Protein AF-A0A2M8P9Z9-F1 (afdb_monomer_lite)

Foldseek 3Di:
DVVLLVLLLQLLLAAALDDDDQQSSQVSSCVSVVHPDRGDDPPDDACPCVVVLVVVQVVCVVVVHHQQADDDDGSSSSSNSSNLAHPNQLVLLLQVLVPDDPPDQDDLVVSLVVLLVVLVVPDPSGRPVSSVLSVDPDPCNLVSSVVSSVSSVLSVPDDPVRSPCPPDDSQDAEWEWWWKWDADPVVRDIAIFTKTWDDQPDDQPAKWWDDPDTDGFDDPDRGTTDTPDPDGDDPCCAQCKDWTAIDSRVNYGIYIHDHDPDHDWDADPVPDNITMRDPDDDPPD

Structure (mmCIF, N/CA/C/O backbone):
data_AF-A0A2M8P9Z9-F1
#
_entry.id   AF-A0A2M8P9Z9-F1
#
loop_
_atom_site.group_PDB
_atom_site.id
_atom_site.type_symbol
_atom_site.label_atom_id
_atom_site.label_alt_id
_atom_site.label_comp_id
_atom_site.label_asym_id
_atom_site.label_entity_id
_atom_site.label_seq_id
_atom_site.pdbx_PDB_ins_code
_atom_site.Cartn_x
_atom_site.Cartn_y
_atom_site.Cartn_z
_atom_site.occupancy
_atom_site.B_iso_or_equiv
_atom_site.auth_seq_id
_atom_site.auth_comp_id
_atom_site.auth_asym_id
_atom_site.auth_atom_id
_atom_site.pdbx_PDB_model_num
ATOM 1 N N . TYR A 1 1 ? 0.519 -0.799 -27.509 1.00 74.56 1 TYR A N 1
ATOM 2 C CA . TYR A 1 1 ? 1.545 -0.103 -26.705 1.00 74.56 1 TYR A CA 1
ATOM 3 C C . TYR A 1 1 ? 1.390 -0.334 -25.200 1.00 74.56 1 TYR A C 1
ATOM 5 O O . TYR A 1 1 ? 2.411 -0.458 -24.544 1.00 74.56 1 TYR A O 1
ATOM 13 N N . LEU A 1 2 ? 0.176 -0.469 -24.638 1.00 81.06 2 LEU A N 1
ATOM 14 C CA . LEU A 1 2 ? -0.006 -0.682 -23.189 1.00 81.06 2 LEU A CA 1
ATOM 15 C C . LEU A 1 2 ? 0.799 -1.870 -22.632 1.00 81.06 2 LEU A C 1
ATOM 17 O O . LEU A 1 2 ? 1.549 -1.692 -21.685 1.00 81.06 2 LEU A O 1
ATOM 21 N N . ALA A 1 3 ? 0.731 -3.047 -23.263 1.00 84.00 3 ALA A N 1
ATOM 22 C CA . ALA A 1 3 ? 1.509 -4.216 -22.833 1.00 84.00 3 ALA A CA 1
ATOM 23 C C . ALA A 1 3 ? 3.030 -3.959 -22.814 1.00 84.00 3 ALA A C 1
ATOM 25 O O . ALA A 1 3 ? 3.728 -4.438 -21.925 1.00 84.00 3 ALA A O 1
ATOM 26 N N . PHE A 1 4 ? 3.531 -3.162 -23.762 1.00 86.50 4 PHE A N 1
ATOM 27 C CA . PHE A 1 4 ? 4.937 -2.769 -23.833 1.00 86.50 4 PHE A CA 1
ATOM 28 C C . PHE A 1 4 ? 5.309 -1.820 -22.683 1.00 86.50 4 PHE A C 1
ATOM 30 O O . PHE A 1 4 ? 6.273 -2.082 -21.971 1.00 86.50 4 PHE A O 1
ATOM 37 N N . LEU A 1 5 ? 4.499 -0.784 -22.431 1.00 85.19 5 LEU A N 1
ATOM 38 C CA . LEU A 1 5 ? 4.685 0.125 -21.292 1.00 85.19 5 LEU A CA 1
ATOM 39 C C . LEU A 1 5 ? 4.601 -0.619 -19.948 1.00 85.19 5 LEU A C 1
ATOM 41 O O . LEU A 1 5 ? 5.416 -0.381 -19.061 1.00 85.19 5 LEU A O 1
ATOM 45 N N . CYS A 1 6 ? 3.677 -1.577 -19.812 1.00 84.69 6 CYS A N 1
ATOM 46 C CA . CYS A 1 6 ? 3.584 -2.444 -18.637 1.00 84.69 6 CYS A CA 1
ATOM 47 C C . CYS A 1 6 ? 4.847 -3.294 -18.454 1.00 84.69 6 CYS A C 1
ATOM 49 O O . CYS A 1 6 ? 5.345 -3.407 -17.336 1.00 84.69 6 CYS A O 1
ATOM 51 N N . ALA A 1 7 ? 5.389 -3.869 -19.532 1.00 87.88 7 ALA A N 1
ATOM 52 C CA . ALA A 1 7 ? 6.640 -4.620 -19.475 1.00 87.88 7 ALA A CA 1
ATOM 53 C C . ALA A 1 7 ? 7.824 -3.724 -19.072 1.00 87.88 7 ALA A C 1
ATOM 55 O O . ALA A 1 7 ? 8.654 -4.148 -18.270 1.00 87.88 7 ALA A O 1
ATOM 56 N N . MET A 1 8 ? 7.876 -2.478 -19.557 1.00 87.31 8 MET A N 1
ATOM 57 C CA . MET A 1 8 ? 8.892 -1.501 -19.151 1.00 87.31 8 MET A CA 1
ATOM 58 C C . MET A 1 8 ? 8.773 -1.131 -17.666 1.00 87.31 8 MET A C 1
ATOM 60 O O . MET A 1 8 ? 9.766 -1.174 -16.946 1.00 87.31 8 MET A O 1
ATOM 64 N N . ALA A 1 9 ? 7.569 -0.815 -17.180 1.00 86.19 9 ALA A N 1
ATOM 65 C CA . ALA A 1 9 ? 7.343 -0.504 -15.767 1.00 86.19 9 ALA A CA 1
ATOM 66 C C . ALA A 1 9 ? 7.665 -1.706 -14.858 1.00 86.19 9 ALA A C 1
ATOM 68 O O . ALA A 1 9 ? 8.274 -1.551 -13.800 1.00 86.19 9 ALA A O 1
ATOM 69 N N . LEU A 1 10 ? 7.327 -2.925 -15.291 1.00 85.44 10 LEU A N 1
ATOM 70 C CA . LEU A 1 10 ? 7.678 -4.154 -14.578 1.00 85.44 10 LEU A CA 1
ATOM 71 C C . LEU A 1 10 ? 9.193 -4.407 -14.570 1.00 85.44 10 LEU A C 1
ATOM 73 O O . LEU A 1 10 ? 9.720 -4.895 -13.571 1.00 85.44 10 LEU A O 1
ATOM 77 N N . ALA A 1 11 ? 9.898 -4.079 -15.656 1.00 87.56 11 ALA A N 1
ATOM 78 C CA . ALA A 1 11 ? 11.355 -4.152 -15.706 1.00 87.56 11 ALA A CA 1
ATOM 79 C C . ALA A 1 11 ? 11.978 -3.188 -14.696 1.00 87.56 11 ALA A C 1
ATOM 81 O O . ALA A 1 11 ? 12.793 -3.612 -13.882 1.00 87.56 11 ALA A O 1
ATOM 82 N N . ALA A 1 12 ? 11.517 -1.934 -14.681 1.00 86.00 12 ALA A N 1
ATOM 83 C CA . ALA A 1 12 ? 11.949 -0.928 -13.718 1.00 86.00 12 ALA A CA 1
ATOM 84 C C . ALA A 1 12 ? 11.681 -1.341 -12.262 1.00 86.00 12 ALA A C 1
ATOM 86 O O . ALA A 1 12 ? 12.534 -1.166 -11.396 1.00 86.00 12 ALA A O 1
ATOM 87 N N . HIS A 1 13 ? 10.524 -1.950 -11.991 1.00 84.06 13 HIS A N 1
ATOM 88 C CA . HIS A 1 13 ? 10.194 -2.471 -10.666 1.00 84.06 13 HIS A CA 1
ATOM 89 C C . HIS A 1 13 ? 11.168 -3.562 -10.189 1.00 84.06 13 HIS A C 1
ATOM 91 O O . HIS A 1 13 ? 11.420 -3.671 -8.989 1.00 84.06 13 HIS A O 1
ATOM 97 N N . ARG A 1 14 ? 11.714 -4.368 -11.109 1.00 84.50 14 ARG A N 1
ATOM 98 C CA . ARG A 1 14 ? 12.638 -5.471 -10.801 1.00 84.50 14 ARG A CA 1
ATOM 99 C C . ARG A 1 14 ? 14.100 -5.046 -10.650 1.00 84.50 14 ARG A C 1
ATOM 101 O O . ARG A 1 14 ? 14.891 -5.892 -10.248 1.00 84.50 14 ARG A O 1
ATOM 108 N N . MET A 1 15 ? 14.433 -3.791 -10.954 1.00 81.50 15 MET A N 1
ATOM 109 C CA . MET A 1 15 ? 15.800 -3.271 -10.853 1.00 81.50 15 MET A CA 1
ATOM 110 C C . MET A 1 15 ? 16.336 -3.318 -9.418 1.00 81.50 15 MET A C 1
ATOM 112 O O . MET A 1 15 ? 15.575 -3.230 -8.446 1.00 81.50 15 MET A O 1
ATOM 116 N N . GLY A 1 16 ? 17.660 -3.444 -9.313 1.00 73.38 16 GLY A N 1
ATOM 117 C CA . GLY A 1 16 ? 18.388 -3.497 -8.047 1.00 73.38 16 GLY A CA 1
ATOM 118 C C . GLY A 1 16 ? 18.502 -2.154 -7.312 1.00 73.38 16 GLY A C 1
ATOM 119 O O . GLY A 1 16 ? 17.904 -1.146 -7.690 1.00 73.38 16 GLY A O 1
ATOM 120 N N . ASP A 1 17 ? 19.277 -2.173 -6.224 1.00 63.34 17 ASP A N 1
ATOM 121 C CA . ASP A 1 17 ? 19.519 -1.034 -5.317 1.00 63.34 17 ASP A CA 1
ATOM 122 C C . ASP A 1 17 ? 20.409 0.059 -5.957 1.00 63.34 17 ASP A C 1
ATOM 124 O O . ASP A 1 17 ? 20.333 1.233 -5.591 1.00 63.34 17 ASP A O 1
ATOM 128 N N . ASP A 1 18 ? 21.226 -0.315 -6.950 1.00 57.66 18 ASP A N 1
ATOM 129 C CA . ASP A 1 18 ? 22.182 0.587 -7.595 1.00 57.66 18 ASP A CA 1
ATOM 130 C C . ASP A 1 18 ? 21.519 1.569 -8.573 1.00 57.66 18 ASP A C 1
ATOM 132 O O . ASP A 1 18 ? 20.485 1.291 -9.188 1.00 57.66 18 ASP A O 1
ATOM 136 N N . ASP A 1 19 ? 22.139 2.753 -8.699 1.00 58.16 19 ASP A N 1
ATOM 137 C CA . ASP A 1 19 ? 21.699 3.855 -9.559 1.00 58.16 19 ASP A CA 1
ATOM 138 C C . ASP A 1 19 ? 21.222 3.322 -10.912 1.00 58.16 19 ASP A C 1
ATOM 140 O O . ASP A 1 19 ? 21.970 2.644 -11.613 1.00 58.16 19 ASP A O 1
ATOM 144 N N . ALA A 1 20 ? 19.969 3.635 -11.258 1.00 63.78 20 ALA A N 1
ATOM 145 C CA . ALA A 1 20 ? 19.226 2.982 -12.325 1.00 63.78 20 ALA A CA 1
ATOM 146 C C . ALA A 1 20 ? 20.026 2.923 -13.636 1.00 63.78 20 ALA A C 1
ATOM 148 O O . ALA A 1 20 ? 20.053 3.880 -14.416 1.00 63.78 20 ALA A O 1
ATOM 149 N N . HIS A 1 21 ? 20.732 1.817 -13.866 1.00 73.19 21 HIS A N 1
ATOM 150 C CA . HIS A 1 21 ? 21.623 1.700 -15.006 1.00 73.19 21 HIS A CA 1
ATOM 151 C C . HIS A 1 21 ? 20.825 1.153 -16.195 1.00 73.19 21 HIS A C 1
ATOM 153 O O . HIS A 1 21 ? 20.063 0.199 -16.022 1.00 73.19 21 HIS A O 1
ATOM 159 N N . PRO A 1 22 ? 20.991 1.687 -17.421 1.00 76.62 22 PRO A N 1
ATOM 160 C CA . PRO A 1 22 ? 20.234 1.222 -18.579 1.00 76.62 22 PRO A CA 1
ATOM 161 C C . PRO A 1 22 ? 20.434 -0.269 -18.846 1.00 76.62 22 PRO A C 1
ATOM 163 O O . PRO A 1 22 ? 19.493 -0.956 -19.224 1.00 76.62 22 PRO A O 1
ATOM 166 N N . ASN A 1 23 ? 21.638 -0.785 -18.587 1.00 79.88 23 ASN A N 1
ATOM 167 C CA . ASN A 1 23 ? 21.927 -2.211 -18.750 1.00 79.88 23 ASN A CA 1
ATOM 168 C C . ASN A 1 23 ? 21.132 -3.085 -17.771 1.00 79.88 23 ASN A C 1
ATOM 170 O O . ASN A 1 23 ? 20.650 -4.133 -18.186 1.00 79.88 23 ASN A O 1
ATOM 174 N N . ASP A 1 24 ? 20.952 -2.650 -16.519 1.00 82.75 24 ASP A N 1
ATOM 175 C CA . ASP A 1 24 ? 20.145 -3.384 -15.534 1.00 82.75 24 ASP A CA 1
ATOM 176 C C . ASP A 1 24 ? 18.658 -3.358 -15.925 1.00 82.75 24 ASP A C 1
ATOM 178 O O . ASP A 1 24 ? 17.988 -4.390 -15.981 1.00 82.75 24 ASP A O 1
ATOM 182 N N . PHE A 1 25 ? 18.165 -2.189 -16.348 1.00 85.38 25 PHE A N 1
ATOM 183 C CA . PHE A 1 25 ? 16.810 -2.052 -16.882 1.00 85.38 25 PHE A CA 1
ATOM 184 C C . PHE A 1 25 ? 16.557 -3.009 -18.058 1.00 85.38 25 PHE A C 1
ATOM 186 O O . PHE A 1 25 ? 15.590 -3.774 -18.048 1.00 85.38 25 PHE A O 1
ATOM 193 N N . PHE A 1 26 ? 17.430 -2.996 -19.069 1.00 88.19 26 PHE A N 1
ATOM 194 C CA . PHE A 1 26 ? 17.243 -3.822 -20.258 1.00 88.19 26 PHE A CA 1
ATOM 195 C C . PHE A 1 26 ? 17.457 -5.313 -19.998 1.00 88.19 26 PHE A C 1
ATOM 197 O O . PHE A 1 26 ? 16.774 -6.126 -20.615 1.00 88.19 26 PHE A O 1
ATOM 204 N N . LEU A 1 27 ? 18.318 -5.685 -19.048 1.00 88.75 27 LEU A N 1
ATOM 205 C CA . LEU A 1 27 ? 18.441 -7.067 -18.586 1.00 88.75 27 LEU A CA 1
ATOM 206 C C . LEU A 1 27 ? 17.089 -7.591 -18.073 1.00 88.75 27 LEU A C 1
ATOM 208 O O . LEU A 1 27 ? 16.621 -8.653 -18.496 1.00 88.75 27 LEU A O 1
ATOM 212 N N . HIS A 1 28 ? 16.419 -6.829 -17.204 1.00 86.38 28 HIS A N 1
ATOM 213 C CA . HIS A 1 28 ? 15.098 -7.193 -16.692 1.00 86.38 28 HIS A CA 1
ATOM 214 C C . HIS A 1 28 ? 14.007 -7.140 -17.765 1.00 86.38 28 HIS A C 1
ATOM 216 O O . HIS A 1 28 ? 13.137 -8.015 -17.791 1.00 86.38 28 HIS A O 1
ATOM 222 N N . PHE A 1 29 ? 14.065 -6.159 -18.664 1.00 89.19 29 PHE A N 1
ATOM 223 C CA . PHE A 1 29 ? 13.115 -6.011 -19.763 1.00 89.19 29 PHE A CA 1
ATOM 224 C C . PHE A 1 29 ? 13.183 -7.189 -20.741 1.00 89.19 29 PHE A C 1
ATOM 226 O O . PHE A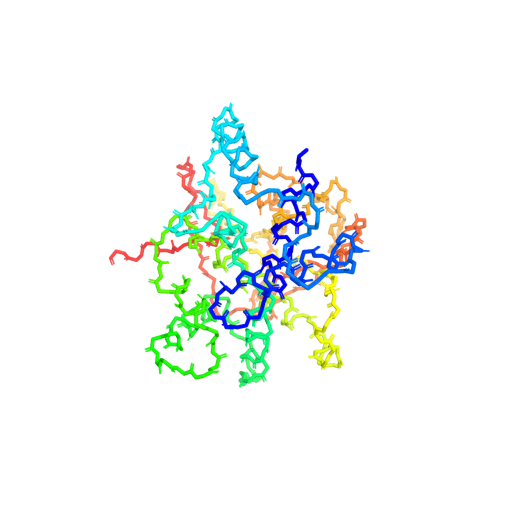 1 29 ? 12.163 -7.816 -21.024 1.00 89.19 29 PHE A O 1
ATOM 233 N N . ASN A 1 30 ? 14.385 -7.576 -21.166 1.00 89.88 30 ASN A N 1
ATOM 234 C CA . ASN A 1 30 ? 14.597 -8.730 -22.036 1.00 89.88 30 ASN A CA 1
ATOM 235 C C . ASN A 1 30 ? 14.124 -10.026 -21.380 1.00 89.88 30 ASN A C 1
ATOM 237 O O . ASN A 1 30 ? 13.452 -10.831 -22.021 1.00 89.88 30 ASN A O 1
ATOM 241 N N . LYS A 1 31 ? 14.377 -10.192 -20.074 1.00 89.25 31 LYS A N 1
ATOM 242 C CA . LYS A 1 31 ? 13.873 -11.339 -19.309 1.00 89.25 31 LYS A CA 1
ATOM 243 C C . LYS A 1 31 ? 12.343 -11.407 -19.289 1.00 89.25 31 LYS A C 1
ATOM 245 O O . LYS A 1 31 ? 11.793 -12.502 -19.338 1.00 89.25 31 LYS A O 1
ATOM 250 N N . ILE A 1 32 ? 11.650 -10.268 -19.210 1.00 89.50 32 ILE A N 1
ATOM 251 C CA . ILE A 1 32 ? 10.177 -10.209 -19.271 1.00 89.50 32 ILE A CA 1
ATOM 252 C C . ILE A 1 32 ? 9.672 -10.576 -20.668 1.00 89.50 32 ILE A C 1
ATOM 254 O O . ILE A 1 32 ? 8.676 -11.285 -20.783 1.00 89.50 32 ILE A O 1
ATOM 258 N N . LEU A 1 33 ? 10.364 -10.125 -21.714 1.00 88.50 33 LEU A N 1
ATOM 259 C CA . LEU A 1 33 ? 10.001 -10.407 -23.103 1.00 88.50 33 LEU A CA 1
ATOM 260 C C . LEU A 1 33 ? 10.437 -11.801 -23.590 1.00 88.50 33 LEU A C 1
ATOM 262 O O . LEU A 1 33 ? 10.070 -12.194 -24.693 1.00 88.50 33 LEU A O 1
ATOM 266 N N . GLY A 1 34 ? 11.217 -12.545 -22.798 1.00 89.00 34 GLY A N 1
ATOM 267 C CA . GLY A 1 34 ? 11.791 -13.828 -23.214 1.00 89.00 34 GLY A CA 1
ATOM 268 C C . GLY A 1 34 ? 12.878 -13.689 -24.285 1.00 89.00 34 GLY A C 1
ATOM 269 O O . GLY A 1 34 ? 13.111 -14.621 -25.049 1.00 89.00 34 GLY A O 1
ATOM 270 N N . ILE A 1 35 ? 13.527 -12.526 -24.358 1.00 90.44 35 ILE A N 1
ATOM 271 C CA . ILE A 1 35 ? 14.577 -12.216 -25.330 1.00 90.44 35 ILE A CA 1
ATOM 272 C C . ILE A 1 35 ? 15.941 -12.479 -24.687 1.00 90.44 35 ILE A C 1
ATOM 274 O O . ILE A 1 35 ? 16.217 -12.034 -23.575 1.00 90.44 35 ILE A O 1
ATOM 278 N N . SER A 1 36 ? 16.824 -13.172 -25.401 1.00 86.06 36 SER A N 1
ATOM 279 C CA . SER A 1 36 ? 18.222 -13.348 -24.997 1.00 86.06 36 SER A CA 1
ATOM 280 C C . SER A 1 36 ? 19.079 -12.234 -25.599 1.00 86.06 36 SER A C 1
ATOM 282 O O . SER A 1 36 ? 19.614 -12.384 -26.693 1.00 86.06 36 SER A O 1
ATOM 284 N N . ALA A 1 37 ? 19.178 -11.100 -24.903 1.00 85.12 37 ALA A N 1
ATOM 285 C CA . ALA A 1 37 ? 20.044 -9.987 -25.288 1.00 85.12 37 ALA A CA 1
ATOM 286 C C . ALA A 1 37 ? 20.700 -9.337 -24.059 1.00 85.12 37 ALA A C 1
ATOM 288 O O . ALA A 1 37 ? 20.078 -9.208 -23.000 1.00 85.12 37 ALA A O 1
ATOM 289 N N . GLU A 1 38 ? 21.952 -8.910 -24.217 1.00 78.88 38 GLU A N 1
ATOM 290 C CA . GLU A 1 38 ? 22.710 -8.155 -23.218 1.00 78.88 38 GLU A CA 1
ATOM 291 C C . GLU A 1 38 ? 22.549 -6.657 -23.511 1.00 78.88 38 GLU A C 1
ATOM 293 O O . GLU A 1 38 ? 23.245 -6.086 -24.346 1.00 78.88 38 GLU A O 1
ATOM 298 N N . GLY A 1 39 ? 21.565 -6.023 -22.869 1.00 84.06 39 GLY A N 1
ATOM 299 C CA . GLY A 1 39 ? 21.229 -4.616 -23.105 1.00 84.06 39 GLY A CA 1
ATOM 300 C C . GLY A 1 39 ? 20.023 -4.433 -24.024 1.00 84.06 39 GLY A C 1
ATOM 301 O O . GLY A 1 39 ? 19.123 -5.265 -24.060 1.00 84.06 39 GLY A O 1
ATOM 302 N N . ARG A 1 40 ? 19.939 -3.299 -24.715 1.00 85.81 40 ARG A N 1
ATOM 303 C CA . ARG A 1 40 ? 18.752 -2.913 -25.492 1.00 85.81 40 ARG A CA 1
ATOM 304 C C . ARG A 1 40 ? 18.375 -3.988 -26.533 1.00 85.81 40 ARG A C 1
ATOM 306 O O . ARG A 1 40 ? 19.249 -4.395 -27.297 1.00 85.81 40 ARG A O 1
ATOM 313 N N . PRO A 1 41 ? 17.110 -4.450 -26.587 1.00 85.94 41 PRO A N 1
ATOM 314 C CA . PRO A 1 41 ? 16.715 -5.501 -27.520 1.00 85.94 41 PRO A CA 1
ATOM 315 C C . PRO A 1 41 ? 16.860 -5.068 -28.984 1.00 85.94 41 PRO A C 1
ATOM 317 O O . PRO A 1 41 ? 16.588 -3.921 -29.349 1.00 85.94 41 PRO A O 1
ATOM 320 N N . ASN A 1 42 ? 17.272 -6.014 -29.830 1.00 81.94 42 ASN A N 1
ATOM 321 C CA . ASN A 1 42 ? 17.473 -5.784 -31.260 1.00 81.94 42 ASN A CA 1
ATOM 322 C C . ASN A 1 42 ? 16.173 -5.317 -31.930 1.00 81.94 42 ASN A C 1
ATOM 324 O O . ASN A 1 42 ? 15.119 -5.922 -31.744 1.00 81.94 42 ASN A O 1
ATOM 328 N N . GLY A 1 43 ? 16.263 -4.250 -32.727 1.00 83.00 43 GLY A N 1
ATOM 329 C CA . GLY A 1 43 ? 15.115 -3.642 -33.409 1.00 83.00 43 GLY A CA 1
ATOM 330 C C . GLY A 1 43 ? 14.395 -2.550 -32.612 1.00 83.00 43 GLY A C 1
ATOM 331 O O . GLY A 1 43 ? 13.504 -1.909 -33.160 1.00 83.00 43 GLY A O 1
ATOM 332 N N . LEU A 1 44 ? 14.782 -2.293 -31.356 1.00 84.19 44 LEU A N 1
ATOM 333 C CA . LEU A 1 44 ? 14.281 -1.152 -30.590 1.00 84.19 44 LEU A CA 1
ATOM 334 C C . LEU A 1 44 ? 15.253 0.030 -30.706 1.00 84.19 44 LEU A C 1
ATOM 336 O O . LEU A 1 44 ? 16.292 0.060 -30.040 1.00 84.19 44 LEU A O 1
ATOM 340 N N . GLU A 1 45 ? 14.914 1.014 -31.537 1.00 85.25 45 GLU A N 1
ATOM 341 C CA . GLU A 1 45 ? 15.724 2.222 -31.745 1.00 85.25 45 GLU A CA 1
ATOM 342 C C . GLU A 1 45 ? 15.786 3.112 -30.503 1.00 85.25 45 GLU A C 1
ATOM 344 O O . GLU A 1 45 ? 14.822 3.216 -29.740 1.00 85.25 45 GLU A O 1
ATOM 349 N N . ASN A 1 46 ? 16.938 3.753 -30.286 1.00 82.81 46 ASN A N 1
ATOM 350 C CA . ASN A 1 46 ? 17.174 4.575 -29.104 1.00 82.81 46 ASN A CA 1
ATOM 351 C C . ASN A 1 46 ? 16.154 5.715 -28.990 1.00 82.81 46 ASN A C 1
ATOM 353 O O . ASN A 1 46 ? 16.100 6.572 -29.864 1.00 82.81 46 ASN A O 1
ATOM 357 N N . GLY A 1 47 ? 15.378 5.734 -27.903 1.00 79.38 47 GLY A N 1
ATOM 358 C CA . GLY A 1 47 ? 14.346 6.745 -27.668 1.00 79.38 47 GLY A CA 1
ATOM 359 C C . GLY A 1 47 ? 12.993 6.459 -28.325 1.00 79.38 47 GLY A C 1
ATOM 360 O O . GLY A 1 47 ? 12.058 7.215 -28.080 1.00 79.38 47 GLY A O 1
ATOM 361 N N . ALA A 1 48 ? 12.830 5.361 -29.076 1.00 84.12 48 ALA A N 1
ATOM 362 C CA . ALA A 1 48 ? 11.539 4.972 -29.661 1.00 84.12 48 ALA A CA 1
ATOM 363 C C . ALA A 1 48 ? 10.430 4.783 -28.606 1.00 84.12 48 ALA A C 1
ATOM 365 O O . ALA A 1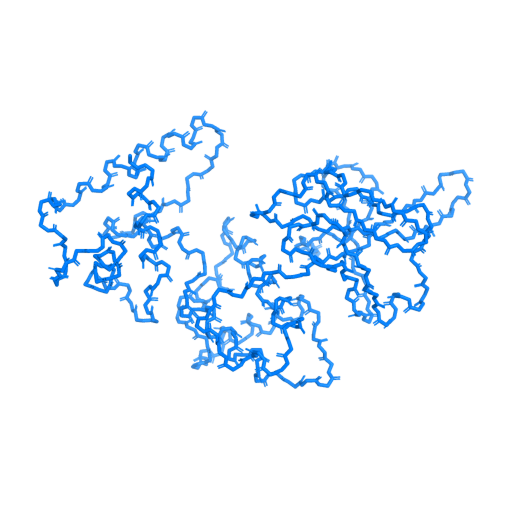 48 ? 9.239 4.858 -28.902 1.00 84.12 48 ALA A O 1
ATOM 366 N N . GLU A 1 49 ? 10.809 4.547 -27.350 1.00 84.38 49 GLU A N 1
ATOM 367 C CA . GLU A 1 49 ? 9.882 4.409 -26.233 1.00 84.38 49 GLU A CA 1
ATOM 368 C C . GLU A 1 49 ? 9.264 5.747 -25.797 1.00 84.38 49 GLU A C 1
ATOM 370 O O . GLU A 1 49 ? 8.178 5.758 -25.220 1.00 84.38 49 GLU A O 1
ATOM 375 N N . GLU A 1 50 ? 9.930 6.875 -26.063 1.00 84.69 50 GLU A N 1
ATOM 376 C CA . GLU A 1 50 ? 9.497 8.207 -25.624 1.00 84.69 50 GLU A CA 1
ATOM 377 C C . GLU A 1 50 ? 8.160 8.607 -26.248 1.00 84.69 50 GLU A C 1
ATOM 379 O O . GLU A 1 50 ? 7.267 9.073 -25.544 1.00 84.69 50 GLU A O 1
ATOM 384 N N . GLU A 1 51 ? 7.963 8.336 -27.540 1.00 85.31 51 GLU A N 1
ATOM 385 C CA . GLU A 1 51 ? 6.688 8.617 -28.207 1.00 85.31 51 GLU A CA 1
ATOM 386 C C . GLU A 1 51 ? 5.522 7.848 -27.576 1.00 85.31 51 GLU A C 1
ATOM 388 O O . GLU A 1 51 ? 4.410 8.373 -27.469 1.00 85.31 51 GLU A O 1
ATOM 393 N N . LEU A 1 52 ? 5.777 6.620 -27.109 1.00 85.56 52 LEU A N 1
ATOM 394 C CA . LEU A 1 52 ? 4.774 5.800 -26.434 1.00 85.56 52 LEU A CA 1
ATOM 395 C C . LEU A 1 52 ? 4.417 6.371 -25.058 1.00 85.56 52 LEU A C 1
ATOM 397 O O . LEU A 1 52 ? 3.236 6.392 -24.705 1.00 85.56 52 LEU A O 1
ATOM 401 N N . TRP A 1 53 ? 5.406 6.862 -24.305 1.00 85.25 53 TRP A N 1
ATOM 402 C CA . TRP A 1 53 ? 5.179 7.537 -23.025 1.00 85.25 53 TRP A CA 1
ATOM 403 C C . TRP A 1 53 ? 4.407 8.844 -23.210 1.00 85.25 53 TRP A C 1
ATOM 405 O O . TRP A 1 53 ? 3.376 9.030 -22.573 1.00 85.25 53 TRP A O 1
ATOM 415 N N . LEU A 1 54 ? 4.797 9.689 -24.165 1.00 85.88 54 LEU A N 1
ATOM 416 C CA . LEU A 1 54 ? 4.085 10.936 -24.469 1.00 85.88 54 LEU A CA 1
ATOM 417 C C . LEU A 1 54 ? 2.656 10.694 -24.982 1.00 85.88 54 LEU A C 1
ATOM 419 O O . LEU A 1 54 ? 1.744 11.488 -24.739 1.00 85.88 54 LEU A O 1
ATOM 423 N N . ALA A 1 55 ? 2.427 9.614 -25.733 1.00 86.19 55 ALA A N 1
ATOM 424 C CA . ALA A 1 55 ? 1.080 9.207 -26.130 1.00 86.19 55 ALA A CA 1
ATOM 425 C C . ALA A 1 55 ? 0.241 8.762 -24.920 1.00 86.19 55 ALA A C 1
ATOM 427 O O . ALA A 1 55 ? -0.940 9.104 -24.836 1.00 86.19 55 ALA A O 1
ATOM 428 N N . TRP A 1 56 ? 0.847 8.044 -23.972 1.00 84.56 56 TRP A N 1
ATOM 429 C CA . TRP A 1 56 ? 0.198 7.631 -22.730 1.00 84.56 56 TRP A CA 1
ATOM 430 C C . TRP A 1 56 ? -0.146 8.816 -21.823 1.00 84.56 56 TRP A C 1
ATOM 432 O O . TRP A 1 56 ? -1.279 8.909 -21.357 1.00 84.56 56 TRP A O 1
ATOM 442 N N . GLU A 1 57 ? 0.771 9.764 -21.637 1.00 86.00 57 GLU A N 1
ATOM 443 C CA . GLU A 1 57 ? 0.530 10.980 -20.851 1.00 86.00 57 GLU A CA 1
ATOM 444 C C . GLU A 1 57 ? -0.627 11.807 -21.416 1.00 86.00 57 GLU A C 1
ATOM 446 O O . GLU A 1 57 ? -1.528 12.210 -20.680 1.00 86.00 57 GLU A O 1
ATOM 451 N N . ARG A 1 58 ? -0.664 12.000 -22.742 1.00 85.38 58 ARG A N 1
ATOM 452 C CA . ARG A 1 58 ? -1.786 12.680 -23.407 1.00 85.38 58 ARG A CA 1
ATOM 453 C C . ARG A 1 58 ? -3.109 11.962 -23.170 1.00 85.38 58 ARG A C 1
ATOM 455 O O . ARG A 1 58 ? -4.124 12.617 -22.940 1.00 85.38 58 ARG A O 1
ATOM 462 N N . TRP A 1 59 ? -3.106 10.632 -23.218 1.00 85.25 59 TRP A N 1
ATOM 463 C CA . TRP A 1 59 ? -4.299 9.842 -22.934 1.00 85.25 59 TRP A CA 1
ATOM 464 C C . TRP A 1 59 ? -4.754 9.993 -21.474 1.00 85.25 59 TRP A C 1
ATOM 466 O O . TRP A 1 59 ? -5.946 10.174 -21.239 1.00 85.25 59 TRP A O 1
ATOM 476 N N . LEU A 1 60 ? -3.830 9.987 -20.505 1.00 79.94 60 LEU A N 1
ATOM 477 C CA . LEU A 1 60 ? -4.142 10.218 -19.088 1.00 79.94 60 LEU A CA 1
ATOM 478 C C . LEU A 1 60 ? -4.793 11.587 -18.873 1.00 79.94 60 LEU A C 1
ATOM 480 O O . LEU A 1 60 ? -5.867 11.661 -18.277 1.00 79.94 60 LEU A O 1
ATOM 484 N N . LEU A 1 61 ? -4.205 12.643 -19.439 1.00 81.44 61 LEU A N 1
ATOM 485 C CA . LEU A 1 61 ? -4.741 14.003 -19.354 1.00 81.44 61 LEU A CA 1
ATOM 486 C C . LEU A 1 61 ? -6.146 14.108 -19.956 1.00 81.44 61 LEU A C 1
ATOM 488 O O . LEU A 1 61 ? -7.034 14.704 -19.352 1.00 81.44 61 LEU A O 1
ATOM 492 N N . GLN A 1 62 ? -6.392 13.473 -21.108 1.00 84.31 62 GLN A N 1
ATOM 493 C CA . GLN A 1 62 ? -7.729 13.418 -21.718 1.00 84.31 62 GLN A CA 1
ATOM 494 C C . GLN A 1 62 ? -8.768 12.707 -20.842 1.00 84.31 62 GLN A C 1
ATOM 496 O O . GLN A 1 62 ? -9.969 12.917 -21.014 1.00 84.31 62 GLN A O 1
ATOM 501 N N . LYS A 1 63 ? -8.327 11.846 -19.924 1.00 80.56 63 LYS A N 1
ATOM 502 C CA . LYS A 1 63 ? -9.177 11.159 -18.949 1.00 80.56 63 LYS A CA 1
ATOM 503 C C . LYS A 1 63 ? -9.244 11.872 -17.596 1.00 80.56 63 LYS A C 1
ATOM 505 O O . LYS A 1 63 ? -9.907 11.363 -16.700 1.00 80.56 63 LYS A O 1
ATOM 510 N N . GLY A 1 64 ? -8.611 13.039 -17.460 1.00 73.94 64 GLY A N 1
ATOM 511 C CA . GLY A 1 64 ? -8.569 13.804 -16.214 1.00 73.94 64 GLY A CA 1
ATOM 512 C C . GLY A 1 64 ? -7.586 13.253 -15.177 1.00 73.94 64 GLY A C 1
ATOM 513 O O . GLY A 1 64 ? -7.666 13.629 -14.013 1.00 73.94 64 GLY A O 1
ATOM 514 N N . TYR A 1 65 ? -6.671 12.366 -15.576 1.00 73.25 65 TYR A N 1
ATOM 515 C CA . TYR A 1 65 ? -5.613 11.847 -14.711 1.00 73.25 65 TYR A CA 1
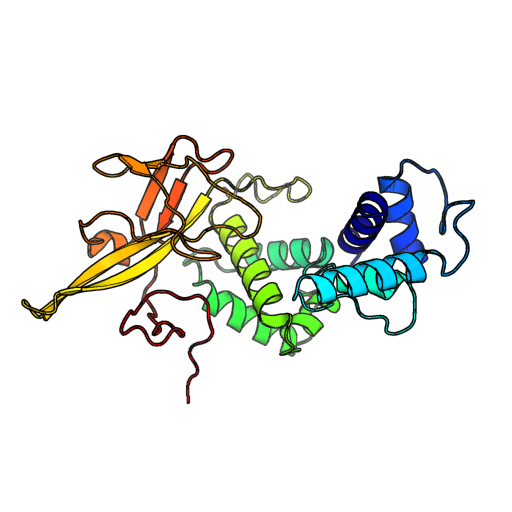ATOM 516 C C . TYR A 1 65 ? -4.329 12.669 -14.850 1.00 73.25 65 TYR A C 1
ATOM 518 O O . TYR A 1 65 ? -4.016 13.186 -15.925 1.00 73.25 65 TYR A O 1
ATOM 526 N N . LEU A 1 66 ? -3.554 12.737 -13.766 1.00 69.81 66 LEU A N 1
ATOM 527 C CA . LEU A 1 66 ? -2.244 13.383 -13.757 1.00 69.81 66 LEU A CA 1
ATOM 528 C C . LEU A 1 66 ? -1.167 12.453 -14.351 1.00 69.81 66 LEU A C 1
ATOM 530 O O . LEU A 1 66 ? -1.086 11.283 -13.961 1.00 69.81 66 LEU A O 1
ATOM 534 N N . PRO A 1 67 ? -0.320 12.943 -15.272 1.00 72.69 67 PRO A N 1
ATOM 535 C CA . PRO A 1 67 ? 0.880 12.240 -15.703 1.00 72.69 67 PRO A CA 1
ATOM 536 C C . PRO A 1 67 ? 1.836 12.044 -14.527 1.00 72.69 67 PRO A C 1
ATOM 538 O O . PRO A 1 67 ? 2.240 13.001 -13.876 1.00 72.69 67 PRO A O 1
ATOM 541 N N . THR A 1 68 ? 2.221 10.801 -14.260 1.00 66.12 68 THR A N 1
ATOM 542 C CA . THR A 1 68 ? 3.165 10.466 -13.179 1.00 66.12 68 THR A CA 1
ATOM 543 C C . THR A 1 68 ? 4.550 10.093 -13.700 1.00 66.12 68 THR A C 1
ATOM 545 O O . THR A 1 68 ? 5.475 9.893 -12.910 1.00 66.12 68 THR A O 1
ATOM 548 N N . ALA A 1 69 ? 4.690 9.939 -15.019 1.00 69.69 69 ALA A N 1
ATOM 549 C CA . ALA A 1 69 ? 5.940 9.571 -15.656 1.00 69.69 69 ALA A CA 1
ATOM 550 C C . ALA A 1 69 ? 6.744 10.850 -15.894 1.00 69.69 69 ALA A C 1
ATOM 552 O O . ALA A 1 69 ? 6.232 11.828 -16.424 1.00 69.69 69 ALA A O 1
ATOM 553 N N . THR A 1 70 ? 7.994 10.867 -15.450 1.00 64.31 70 THR A N 1
ATOM 554 C CA . THR A 1 70 ? 8.850 12.053 -15.535 1.00 64.31 70 THR A CA 1
ATOM 555 C C . THR A 1 70 ? 10.207 11.662 -16.092 1.00 64.31 70 THR A C 1
ATOM 557 O O . THR A 1 70 ? 10.860 10.758 -15.568 1.00 64.31 70 THR A O 1
ATOM 560 N N . LYS A 1 71 ? 10.649 12.360 -17.141 1.00 70.75 71 LYS A N 1
ATOM 561 C CA . LYS A 1 71 ? 11.988 12.209 -17.719 1.00 70.75 71 LYS A CA 1
ATOM 562 C C . LYS A 1 71 ? 12.940 13.196 -17.061 1.00 70.75 71 LYS A C 1
ATOM 564 O O . LYS A 1 71 ? 12.782 14.400 -17.230 1.00 70.75 71 LYS A O 1
ATOM 569 N N . GLU A 1 72 ? 13.948 12.690 -16.357 1.00 63.19 72 GLU A N 1
ATOM 570 C CA . GLU A 1 72 ? 15.033 13.538 -15.854 1.00 63.19 72 GLU A CA 1
ATOM 571 C C . GLU A 1 72 ? 16.183 13.617 -16.863 1.00 63.19 72 GLU A C 1
ATOM 573 O O . GLU A 1 72 ? 16.611 14.707 -17.236 1.00 63.19 72 GLU A O 1
ATOM 578 N N . LYS A 1 73 ? 16.702 12.469 -17.320 1.00 59.81 73 LYS A N 1
ATOM 579 C CA . LYS A 1 73 ? 17.903 12.404 -18.175 1.00 59.81 73 LYS A CA 1
ATOM 580 C C . LYS A 1 73 ? 17.797 11.394 -19.321 1.00 59.81 73 LYS A C 1
ATOM 582 O O . LYS A 1 73 ? 18.454 11.573 -20.343 1.00 59.81 73 LYS A O 1
ATOM 587 N N . ARG A 1 74 ? 17.009 10.325 -19.179 1.00 62.72 74 ARG A N 1
ATOM 588 C CA . ARG A 1 74 ? 16.913 9.194 -20.120 1.00 62.72 74 ARG A CA 1
ATOM 589 C C . ARG A 1 74 ? 15.465 8.739 -20.300 1.00 62.72 74 ARG A C 1
ATOM 591 O O . ARG A 1 74 ? 14.645 8.861 -19.406 1.00 62.72 74 ARG A O 1
ATOM 598 N N . TYR A 1 75 ? 15.156 8.141 -21.445 1.00 68.50 75 TYR A N 1
ATOM 599 C CA . TYR A 1 75 ? 13.817 7.613 -21.761 1.00 68.50 75 TYR A CA 1
ATOM 600 C C . TYR A 1 75 ? 13.386 6.451 -20.840 1.00 68.50 75 TYR A C 1
ATOM 602 O O . TYR A 1 75 ? 12.194 6.252 -20.624 1.00 68.50 75 TYR A O 1
ATOM 610 N N . ILE A 1 76 ? 14.328 5.703 -20.248 1.00 68.25 76 ILE A N 1
ATOM 611 C CA . ILE A 1 76 ? 14.008 4.698 -19.216 1.00 68.25 76 ILE A CA 1
ATOM 612 C C . ILE A 1 76 ? 13.503 5.339 -17.919 1.00 68.25 76 ILE A C 1
ATOM 614 O O . ILE A 1 76 ? 12.833 4.668 -17.137 1.00 68.25 76 ILE A O 1
ATOM 618 N N . ASP A 1 77 ? 13.783 6.628 -17.696 1.00 71.88 77 ASP A N 1
ATOM 619 C CA . ASP A 1 77 ? 13.379 7.332 -16.478 1.00 71.88 77 ASP A CA 1
ATOM 620 C C . ASP A 1 77 ? 11.850 7.458 -16.400 1.00 71.88 77 ASP A C 1
ATOM 622 O O . ASP A 1 77 ? 11.291 7.436 -15.305 1.00 71.88 77 ASP A O 1
ATOM 626 N N . TYR A 1 78 ? 11.151 7.458 -17.544 1.00 75.69 78 TYR A N 1
ATOM 627 C CA . TYR A 1 78 ? 9.695 7.318 -17.568 1.00 75.69 78 TYR A CA 1
ATOM 628 C C . TYR A 1 78 ? 9.256 6.013 -16.900 1.00 75.69 78 TYR A C 1
ATOM 630 O O . TYR A 1 78 ? 8.450 6.036 -15.982 1.00 75.69 78 TYR A O 1
ATOM 638 N N . ALA A 1 79 ? 9.831 4.872 -17.287 1.00 73.69 79 ALA A N 1
ATOM 639 C CA . ALA A 1 79 ? 9.485 3.583 -16.691 1.00 73.69 79 ALA A CA 1
ATOM 640 C C . ALA A 1 79 ? 9.886 3.501 -15.209 1.00 73.69 79 ALA A C 1
ATOM 642 O O . ALA A 1 79 ? 9.148 2.953 -14.392 1.00 73.69 79 ALA A O 1
ATOM 643 N N . ILE A 1 80 ? 11.041 4.069 -14.857 1.00 70.75 80 ILE A N 1
ATOM 644 C CA . ILE A 1 80 ? 11.559 4.087 -13.485 1.00 70.75 80 ILE A CA 1
ATOM 645 C C . ILE A 1 80 ? 10.687 4.941 -12.565 1.00 70.75 80 ILE A C 1
ATOM 647 O O . ILE A 1 80 ? 10.367 4.505 -11.462 1.00 70.75 80 ILE A O 1
ATOM 651 N N . SER A 1 81 ? 10.251 6.114 -13.021 1.00 68.69 81 SER A N 1
ATOM 652 C CA . SER A 1 81 ? 9.373 7.006 -12.251 1.00 68.69 81 SER A CA 1
ATOM 653 C C . SER A 1 81 ? 7.968 6.438 -12.020 1.00 68.69 81 SER A C 1
ATOM 655 O O . SER A 1 81 ? 7.262 6.910 -11.131 1.00 68.69 81 SER A O 1
ATOM 657 N N . GLN A 1 82 ? 7.567 5.400 -12.766 1.00 74.12 82 GLN A N 1
ATOM 658 C CA . GLN A 1 82 ? 6.323 4.661 -12.522 1.00 74.12 82 GLN A CA 1
ATOM 659 C C . GLN A 1 82 ? 6.435 3.617 -11.400 1.00 74.12 82 GLN A C 1
ATOM 661 O O . GLN A 1 82 ? 5.415 3.184 -10.862 1.00 74.12 82 GLN A O 1
ATOM 666 N N . ALA A 1 83 ? 7.643 3.191 -11.025 1.00 74.25 83 ALA A N 1
ATOM 667 C CA . ALA A 1 83 ? 7.843 2.193 -9.979 1.00 74.25 83 ALA A CA 1
ATOM 668 C C . ALA A 1 83 ? 7.907 2.859 -8.591 1.00 74.25 83 ALA A C 1
ATOM 670 O O . ALA A 1 83 ? 8.994 3.108 -8.076 1.00 74.25 83 ALA A O 1
ATOM 671 N N . LEU A 1 84 ? 6.738 3.114 -7.979 1.00 78.69 84 LEU A N 1
ATOM 672 C CA . LEU A 1 84 ? 6.619 3.769 -6.661 1.00 78.69 84 LEU A CA 1
ATOM 673 C C . LEU A 1 84 ? 7.491 3.115 -5.578 1.00 78.69 84 LEU A C 1
ATOM 675 O O . LEU A 1 84 ? 8.215 3.805 -4.879 1.00 78.69 84 LEU A O 1
ATOM 679 N N . ILE A 1 85 ? 7.432 1.788 -5.440 1.00 83.75 85 ILE A N 1
ATOM 680 C CA . ILE A 1 85 ? 8.322 1.009 -4.567 1.00 83.75 85 ILE A CA 1
ATOM 681 C C . ILE A 1 85 ? 8.890 -0.137 -5.405 1.00 83.75 85 ILE A C 1
ATOM 683 O O . ILE A 1 85 ? 8.134 -0.959 -5.939 1.00 83.75 85 ILE A O 1
ATOM 687 N N . ARG A 1 86 ? 10.216 -0.197 -5.546 1.00 85.06 86 ARG A N 1
ATOM 688 C CA . ARG A 1 86 ? 10.922 -1.242 -6.307 1.00 85.06 86 ARG A CA 1
ATOM 689 C C . ARG A 1 86 ? 11.048 -2.520 -5.491 1.00 85.06 86 ARG A C 1
ATOM 691 O O . ARG A 1 86 ? 10.883 -2.507 -4.273 1.00 85.06 86 ARG A O 1
ATOM 698 N N . GLN A 1 87 ? 11.382 -3.632 -6.137 1.00 83.06 87 GLN A N 1
ATOM 699 C CA . GLN A 1 87 ? 11.587 -4.895 -5.431 1.00 83.06 87 GLN A CA 1
ATOM 700 C C . GLN A 1 87 ? 12.687 -4.778 -4.363 1.00 83.06 87 GLN A C 1
ATOM 702 O O . GLN A 1 87 ? 12.465 -5.191 -3.228 1.00 83.06 87 GLN A O 1
ATOM 707 N N . ALA A 1 88 ? 13.812 -4.123 -4.674 1.00 83.62 88 ALA A N 1
ATOM 708 C CA . ALA A 1 88 ? 14.882 -3.878 -3.703 1.00 83.62 88 ALA A CA 1
ATOM 709 C C . ALA A 1 88 ? 14.403 -3.080 -2.472 1.00 83.62 88 ALA A C 1
ATOM 711 O O . ALA A 1 88 ? 14.771 -3.398 -1.338 1.00 83.62 88 ALA A O 1
ATOM 712 N N . ASP A 1 89 ? 13.522 -2.093 -2.676 1.00 87.44 89 ASP A N 1
ATOM 713 C CA . ASP A 1 89 ? 12.912 -1.321 -1.588 1.00 87.44 89 ASP A CA 1
ATOM 714 C C . ASP A 1 89 ? 11.998 -2.206 -0.732 1.00 87.44 89 ASP A C 1
ATOM 716 O O . ASP A 1 89 ? 12.045 -2.140 0.495 1.00 87.44 89 ASP A O 1
ATOM 720 N N . ARG A 1 90 ? 11.191 -3.074 -1.363 1.00 87.56 90 ARG A N 1
ATOM 721 C CA . ARG A 1 90 ? 10.328 -4.033 -0.651 1.00 87.56 90 ARG A CA 1
ATOM 722 C C . ARG A 1 90 ? 11.158 -4.988 0.196 1.00 87.56 90 ARG A C 1
ATOM 724 O O . ARG A 1 90 ? 10.817 -5.216 1.354 1.00 87.56 90 ARG A O 1
ATOM 731 N N . ASP A 1 91 ? 12.248 -5.511 -0.354 1.00 85.81 91 ASP A N 1
ATOM 732 C CA . ASP A 1 91 ? 13.143 -6.438 0.339 1.00 85.81 91 ASP A CA 1
ATOM 733 C C . ASP A 1 91 ? 13.864 -5.747 1.507 1.00 85.81 91 ASP A C 1
ATOM 735 O O . ASP A 1 91 ? 14.052 -6.324 2.582 1.00 85.81 91 ASP A O 1
ATOM 739 N N . SER A 1 92 ? 14.261 -4.486 1.324 1.00 88.44 92 SER A N 1
ATOM 740 C CA . SER A 1 92 ? 14.819 -3.639 2.378 1.00 88.44 92 SER A CA 1
ATOM 741 C C . SER A 1 92 ? 13.805 -3.369 3.499 1.00 88.44 92 SER A C 1
ATOM 743 O O . SER A 1 92 ? 14.131 -3.586 4.668 1.00 88.44 92 SER A O 1
ATOM 745 N N . LEU A 1 93 ? 12.564 -3.001 3.166 1.00 90.50 93 LEU A N 1
ATOM 746 C CA . LEU A 1 93 ? 11.476 -2.819 4.133 1.00 90.50 93 LEU A CA 1
ATOM 747 C C . LEU A 1 93 ? 11.173 -4.112 4.896 1.00 90.50 93 LEU A C 1
ATOM 749 O O . LEU A 1 93 ? 11.064 -4.091 6.117 1.00 90.50 93 LEU A O 1
ATOM 753 N N . TRP A 1 94 ? 11.127 -5.256 4.210 1.00 87.31 94 TRP A N 1
ATOM 754 C CA . TRP A 1 94 ? 10.944 -6.565 4.843 1.00 87.31 94 TRP A CA 1
ATOM 755 C C . TRP A 1 94 ? 12.046 -6.889 5.854 1.00 87.31 94 TRP A C 1
ATOM 757 O O . TRP A 1 94 ? 11.760 -7.313 6.977 1.00 87.31 94 TRP A O 1
ATOM 767 N N . ARG A 1 95 ? 13.314 -6.660 5.485 1.00 87.19 95 ARG A N 1
ATOM 768 C CA . ARG A 1 95 ? 14.454 -6.803 6.406 1.00 87.19 95 ARG A CA 1
ATOM 769 C C . ARG A 1 95 ? 14.329 -5.854 7.595 1.00 87.19 95 ARG A C 1
ATOM 771 O O . ARG A 1 95 ? 14.572 -6.267 8.728 1.00 87.19 95 ARG A O 1
ATOM 778 N N . TYR A 1 96 ? 13.916 -4.613 7.349 1.00 88.88 96 TYR A N 1
ATOM 779 C CA . TYR A 1 96 ? 13.695 -3.623 8.394 1.00 88.88 96 TYR A CA 1
ATOM 780 C C . TYR A 1 96 ? 12.600 -4.067 9.374 1.00 88.88 96 TYR A C 1
ATOM 782 O O . TYR A 1 96 ? 12.848 -4.087 10.579 1.00 88.88 96 TYR A O 1
ATOM 790 N N . PHE A 1 97 ? 11.443 -4.520 8.885 1.00 88.31 97 PHE A N 1
ATOM 791 C CA . PHE A 1 97 ? 10.345 -5.016 9.720 1.00 88.31 97 PHE A CA 1
ATOM 792 C C . PHE A 1 97 ? 10.748 -6.251 10.531 1.00 88.31 97 PHE A C 1
ATOM 794 O O . PHE A 1 97 ? 10.507 -6.301 11.733 1.00 88.31 97 PHE A O 1
ATOM 801 N N . ASN A 1 98 ? 11.462 -7.205 9.925 1.00 85.31 98 ASN A N 1
ATOM 802 C CA . ASN A 1 98 ? 11.996 -8.374 10.633 1.00 85.31 98 ASN A CA 1
ATOM 803 C C . ASN A 1 98 ? 13.006 -8.016 11.737 1.00 85.31 98 ASN A C 1
ATOM 805 O O . ASN A 1 98 ? 13.186 -8.795 12.669 1.00 85.31 98 ASN A O 1
ATOM 809 N N . SER A 1 99 ? 13.663 -6.856 11.641 1.00 84.75 99 SER A N 1
ATOM 810 C CA . SER A 1 99 ? 14.578 -6.364 12.677 1.00 84.75 99 SER A CA 1
ATOM 811 C C . SER A 1 99 ? 13.875 -5.636 13.831 1.00 84.75 99 SER A C 1
ATOM 813 O O . SER A 1 99 ? 14.522 -5.310 14.829 1.00 84.75 99 SER A O 1
ATOM 815 N N . MET A 1 100 ? 12.569 -5.359 13.715 1.00 82.94 100 MET A N 1
ATOM 816 C CA . MET A 1 100 ? 11.808 -4.693 14.770 1.00 82.94 100 MET A CA 1
ATOM 817 C C . MET A 1 100 ? 11.549 -5.635 15.955 1.00 82.94 100 MET A C 1
ATOM 819 O O . MET A 1 100 ? 11.318 -6.829 15.759 1.00 82.94 100 MET A O 1
ATOM 823 N N . PRO A 1 101 ? 11.520 -5.119 17.196 1.00 72.94 101 PRO A N 1
ATOM 824 C CA . PRO A 1 101 ? 11.152 -5.921 18.357 1.00 72.94 101 PRO A CA 1
ATOM 825 C C . PRO A 1 101 ? 9.713 -6.448 18.234 1.00 72.94 101 PRO A C 1
ATOM 827 O O . PRO A 1 101 ? 8.769 -5.667 18.186 1.00 72.94 101 PRO A O 1
ATOM 830 N N . SER A 1 102 ? 9.528 -7.770 18.256 1.00 62.81 102 SER A N 1
ATOM 831 C CA . SER A 1 102 ? 8.223 -8.422 18.043 1.00 62.81 102 SER A CA 1
ATOM 832 C C . SER A 1 102 ? 7.220 -8.274 19.193 1.00 62.81 102 SER A C 1
ATOM 834 O O . SER A 1 102 ? 6.104 -8.772 19.087 1.00 62.81 102 SER A O 1
ATOM 836 N N . ARG A 1 103 ? 7.612 -7.672 20.325 1.00 56.28 103 ARG A N 1
ATOM 837 C CA . ARG A 1 103 ? 6.808 -7.711 21.560 1.00 56.28 103 ARG A CA 1
ATOM 838 C C . ARG A 1 103 ? 5.547 -6.851 21.506 1.00 56.28 103 ARG A C 1
ATOM 840 O O . ARG A 1 103 ? 4.614 -7.179 22.222 1.00 56.28 103 ARG A O 1
ATOM 847 N N . ASN A 1 104 ? 5.516 -5.821 20.664 1.00 64.38 104 ASN A N 1
ATOM 848 C CA . ASN A 1 104 ? 4.308 -5.071 20.329 1.00 64.38 104 ASN A CA 1
ATOM 849 C C . ASN A 1 104 ? 4.424 -4.597 18.875 1.00 64.38 104 ASN A C 1
ATOM 851 O O . ASN A 1 104 ? 5.362 -3.853 18.572 1.00 64.38 104 ASN A O 1
ATOM 855 N N . PRO A 1 105 ? 3.533 -5.037 17.968 1.00 71.00 105 PRO A N 1
ATOM 856 C CA . PRO A 1 105 ? 3.497 -4.489 16.624 1.00 71.00 105 PRO A CA 1
ATOM 857 C C . PRO A 1 105 ? 3.166 -3.000 16.703 1.00 71.00 105 PRO A C 1
ATOM 859 O O . PRO A 1 105 ? 2.312 -2.583 17.482 1.00 71.00 105 PRO A O 1
ATOM 862 N N . LEU A 1 106 ? 3.895 -2.210 15.924 1.00 77.88 106 LEU A N 1
ATOM 863 C CA . LEU A 1 106 ? 3.693 -0.773 15.845 1.00 77.88 106 LEU A CA 1
ATOM 864 C C . LEU A 1 106 ? 2.432 -0.490 15.033 1.00 77.88 106 LEU A C 1
ATOM 866 O O . LEU A 1 106 ? 2.080 -1.245 14.124 1.00 77.88 106 LEU A O 1
ATOM 870 N N . SER A 1 107 ? 1.780 0.628 15.319 1.00 74.06 107 SER A N 1
ATOM 871 C CA . SER A 1 107 ? 0.802 1.179 14.391 1.00 74.06 107 SER A CA 1
ATOM 872 C C . SER A 1 107 ? 1.478 1.548 13.065 1.00 74.06 107 SER A C 1
ATOM 874 O O . SER A 1 107 ? 2.677 1.831 12.997 1.00 74.06 107 SER A O 1
ATOM 876 N N . GLU A 1 108 ? 0.698 1.561 11.988 1.00 76.12 108 GLU A N 1
ATOM 877 C CA . GLU A 1 108 ? 1.178 1.943 10.658 1.00 76.12 108 GLU A CA 1
ATOM 878 C C . GLU A 1 108 ? 1.866 3.318 10.659 1.00 76.12 108 GLU A C 1
ATOM 880 O O . GLU A 1 108 ? 2.927 3.479 10.059 1.00 76.12 108 GLU A O 1
ATOM 885 N N . ASP A 1 109 ? 1.319 4.295 11.385 1.00 74.94 109 ASP A N 1
ATOM 886 C CA . ASP A 1 109 ? 1.883 5.646 11.451 1.00 74.94 109 ASP A CA 1
ATOM 887 C C . ASP A 1 109 ? 3.198 5.690 12.240 1.00 74.94 109 ASP A C 1
ATOM 889 O O . ASP A 1 109 ? 4.141 6.372 11.835 1.00 74.94 109 ASP A O 1
ATOM 893 N N . GLU A 1 110 ? 3.328 4.902 13.310 1.00 81.81 110 GLU A N 1
ATOM 894 C CA . GLU A 1 110 ? 4.604 4.744 14.017 1.00 81.81 110 GLU A CA 1
ATOM 895 C C . GLU A 1 110 ? 5.675 4.111 13.125 1.00 81.81 110 GLU A C 1
ATOM 897 O O . GLU A 1 110 ? 6.842 4.512 13.184 1.00 81.81 110 GLU A O 1
ATOM 902 N N . VAL A 1 111 ? 5.303 3.147 12.276 1.00 86.56 111 VAL A N 1
ATOM 903 C CA . VAL A 1 111 ? 6.223 2.566 11.288 1.00 86.56 111 VAL A CA 1
ATOM 904 C C . VAL A 1 111 ? 6.692 3.629 10.305 1.00 86.56 111 VAL A C 1
ATOM 906 O O . VAL A 1 111 ? 7.898 3.740 10.077 1.00 86.56 111 VAL A O 1
ATOM 909 N N . ILE A 1 112 ? 5.778 4.443 9.770 1.00 87.31 112 ILE A N 1
ATOM 910 C CA . ILE A 1 112 ? 6.133 5.542 8.864 1.00 87.31 112 ILE A CA 1
ATOM 911 C C . ILE A 1 112 ? 7.071 6.542 9.551 1.00 87.31 112 ILE A C 1
ATOM 913 O O . ILE A 1 112 ? 8.105 6.900 8.983 1.00 87.31 112 ILE A O 1
ATOM 917 N N . LEU A 1 113 ? 6.774 6.958 10.785 1.00 85.44 113 LEU A N 1
ATOM 918 C CA . LEU A 1 113 ? 7.622 7.882 11.545 1.00 85.44 113 LEU A CA 1
ATOM 919 C C . LEU A 1 113 ? 9.030 7.318 11.775 1.00 85.44 113 LEU A C 1
ATOM 921 O O . LEU A 1 113 ? 10.027 8.028 11.612 1.00 85.44 113 LEU A O 1
ATOM 925 N N . ARG A 1 114 ? 9.138 6.028 12.106 1.00 88.12 114 ARG A N 1
ATOM 926 C CA . ARG A 1 114 ? 10.439 5.370 12.274 1.00 88.12 114 ARG A CA 1
ATOM 927 C C . ARG A 1 114 ? 11.201 5.251 10.962 1.00 88.12 114 ARG A C 1
ATOM 929 O O . ARG A 1 114 ? 12.399 5.517 10.957 1.00 88.12 114 ARG A O 1
ATOM 936 N N . LEU A 1 115 ? 10.528 4.909 9.864 1.00 90.31 115 LEU A N 1
ATOM 937 C CA . LEU A 1 115 ? 11.135 4.860 8.534 1.00 90.31 115 LEU A CA 1
ATOM 938 C C . LEU A 1 115 ? 11.653 6.232 8.099 1.00 90.31 115 LEU A C 1
ATOM 940 O O . LEU A 1 115 ? 12.768 6.315 7.592 1.00 90.31 115 LEU A O 1
ATOM 944 N N . LYS A 1 116 ? 10.911 7.315 8.365 1.00 88.38 116 LYS A N 1
ATOM 945 C CA . LYS A 1 116 ? 11.395 8.687 8.144 1.00 88.38 116 LYS A CA 1
ATOM 946 C C . LYS A 1 116 ? 12.654 8.987 8.950 1.00 88.38 116 LYS A C 1
ATOM 948 O O . LYS A 1 116 ? 13.632 9.491 8.401 1.00 88.38 116 LYS A O 1
ATOM 953 N N . SER A 1 117 ? 12.644 8.666 10.243 1.00 86.56 117 SER A N 1
ATOM 954 C CA . SER A 1 117 ? 13.812 8.874 11.104 1.00 86.56 117 SER A CA 1
ATOM 955 C C . SER A 1 117 ? 15.019 8.067 10.614 1.00 86.56 117 SER A C 1
ATOM 957 O O . SER A 1 117 ? 16.132 8.583 10.552 1.00 86.56 117 SER A O 1
ATOM 959 N N . GLU A 1 118 ? 14.798 6.822 10.194 1.00 87.56 118 G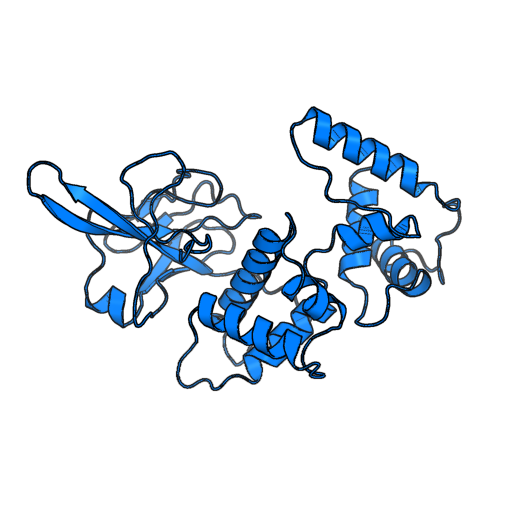LU A N 1
ATOM 960 C CA . GLU A 1 118 ? 15.833 5.959 9.629 1.00 87.56 118 GLU A CA 1
ATOM 961 C C . GLU A 1 118 ? 16.381 6.520 8.311 1.00 87.56 118 GLU A C 1
ATOM 963 O O . GLU A 1 118 ? 17.595 6.554 8.103 1.00 87.56 118 GLU A O 1
ATOM 968 N N . ALA A 1 119 ? 15.500 7.039 7.451 1.00 88.00 119 ALA A N 1
ATOM 969 C CA . ALA A 1 119 ? 15.881 7.671 6.199 1.00 88.00 119 ALA A CA 1
ATOM 970 C C . ALA A 1 119 ? 16.739 8.923 6.413 1.00 88.00 119 ALA A C 1
ATOM 972 O O . ALA A 1 119 ? 17.569 9.225 5.563 1.00 88.00 119 ALA A O 1
ATOM 973 N N . GLN A 1 120 ? 16.599 9.639 7.532 1.00 85.50 120 GLN A N 1
ATOM 974 C CA . GLN A 1 120 ? 17.449 10.789 7.872 1.00 85.50 120 GLN A CA 1
ATOM 975 C C . GLN A 1 120 ? 18.832 10.390 8.405 1.00 85.50 120 GLN A C 1
ATOM 977 O O . GLN A 1 120 ? 19.784 11.146 8.246 1.00 85.50 120 GLN A O 1
ATOM 982 N N . ARG A 1 121 ? 18.971 9.204 9.007 1.00 81.62 121 ARG A N 1
ATOM 983 C CA . ARG A 1 121 ? 20.206 8.750 9.680 1.00 81.62 121 ARG A CA 1
ATOM 984 C C . ARG A 1 121 ? 21.263 8.157 8.745 1.00 81.62 121 ARG A C 1
ATOM 986 O O . ARG A 1 121 ? 22.249 7.607 9.220 1.00 81.62 121 ARG A O 1
ATOM 993 N N . ASP A 1 122 ? 21.034 8.220 7.436 1.00 67.94 122 ASP A N 1
ATOM 994 C CA . ASP A 1 122 ? 21.893 7.651 6.390 1.00 67.94 122 ASP A CA 1
ATOM 995 C C . ASP A 1 122 ? 22.314 6.187 6.623 1.00 67.94 122 ASP A C 1
ATOM 997 O O . ASP A 1 122 ? 23.325 5.710 6.116 1.00 67.94 122 ASP A O 1
ATOM 1001 N N . SER A 1 123 ? 21.481 5.414 7.321 1.00 70.88 123 SER A N 1
ATOM 1002 C CA . SER A 1 123 ? 21.786 4.021 7.639 1.00 70.88 123 SER A CA 1
ATOM 1003 C C . SER A 1 123 ? 21.762 3.122 6.399 1.00 70.88 123 SER A C 1
ATOM 1005 O O . SER A 1 123 ? 21.002 3.348 5.459 1.00 70.88 123 SER A O 1
ATOM 1007 N N . LEU A 1 124 ? 22.544 2.043 6.400 1.00 69.56 124 LEU A N 1
ATOM 1008 C CA . LEU A 1 124 ? 22.555 1.048 5.313 1.00 69.56 124 LEU A CA 1
ATOM 1009 C C . LEU A 1 124 ? 21.307 0.141 5.295 1.00 69.56 124 LEU A C 1
ATOM 1011 O O . LEU A 1 124 ? 21.275 -0.859 4.583 1.00 69.56 124 LEU A O 1
ATOM 1015 N N . ARG A 1 125 ? 20.290 0.432 6.118 1.00 82.06 125 ARG A N 1
ATOM 1016 C CA . ARG A 1 125 ? 19.101 -0.423 6.244 1.00 82.06 125 ARG A CA 1
ATOM 1017 C C . ARG A 1 125 ? 18.087 -0.186 5.131 1.00 82.06 125 ARG A C 1
ATOM 1019 O O . ARG A 1 125 ? 17.397 -1.134 4.759 1.00 82.06 125 ARG A O 1
ATOM 1026 N N . LEU A 1 126 ? 18.012 1.048 4.628 1.00 88.19 126 LEU A N 1
ATOM 1027 C CA . LEU A 1 126 ? 17.105 1.474 3.562 1.00 88.19 126 LEU A CA 1
ATOM 1028 C C . LEU A 1 126 ? 17.878 1.766 2.272 1.00 88.19 126 LEU A C 1
ATOM 1030 O O . LEU A 1 126 ? 18.964 2.349 2.326 1.00 88.19 126 LEU A O 1
ATOM 1034 N N . THR A 1 127 ? 17.294 1.398 1.133 1.00 87.31 127 THR A N 1
ATOM 1035 C CA . THR A 1 127 ? 17.820 1.717 -0.203 1.00 87.31 127 THR A CA 1
ATOM 1036 C C . THR A 1 127 ? 17.920 3.232 -0.402 1.00 87.31 127 THR A C 1
ATOM 1038 O O . THR A 1 127 ? 17.178 4.018 0.203 1.00 87.31 127 THR A O 1
ATOM 1041 N N . LYS A 1 128 ? 18.818 3.678 -1.286 1.00 85.56 128 LYS A N 1
ATOM 1042 C CA . LYS A 1 128 ? 18.950 5.110 -1.625 1.00 85.56 128 LYS A CA 1
ATOM 1043 C C . LYS A 1 128 ? 17.650 5.661 -2.220 1.00 85.56 128 LYS A C 1
ATOM 1045 O O . LYS A 1 128 ? 17.237 6.771 -1.886 1.00 85.56 128 LYS A O 1
ATOM 1050 N N . HIS A 1 129 ? 16.989 4.862 -3.056 1.00 84.88 129 HIS A N 1
ATOM 1051 C CA . HIS A 1 129 ? 15.705 5.203 -3.659 1.00 84.88 129 HIS A CA 1
ATOM 1052 C C . HIS A 1 129 ? 14.613 5.420 -2.602 1.00 84.88 129 HIS A C 1
ATOM 1054 O O . HIS A 1 129 ? 14.016 6.494 -2.555 1.00 84.88 129 HIS A O 1
ATOM 1060 N N . LEU A 1 130 ? 14.413 4.463 -1.691 1.00 87.56 130 LEU A N 1
ATOM 1061 C CA . LEU A 1 130 ? 13.406 4.566 -0.636 1.00 87.56 130 LEU A CA 1
ATOM 1062 C C . LEU A 1 130 ? 13.674 5.736 0.317 1.00 87.56 130 LEU A C 1
ATOM 1064 O O . LEU A 1 130 ? 12.740 6.427 0.718 1.00 87.56 130 LEU A O 1
ATOM 1068 N N . LYS A 1 131 ? 14.942 6.003 0.656 1.00 88.75 131 LYS A N 1
ATOM 1069 C CA . LYS A 1 131 ? 15.309 7.186 1.449 1.00 88.75 131 LYS A CA 1
ATOM 1070 C C . LYS A 1 131 ? 14.883 8.481 0.767 1.00 88.75 131 LYS A C 1
ATOM 1072 O O . LYS A 1 131 ? 14.371 9.369 1.441 1.00 88.75 131 LYS A O 1
ATOM 1077 N N . ASN A 1 132 ? 15.086 8.592 -0.545 1.00 86.06 132 ASN A N 1
ATOM 1078 C CA . ASN A 1 132 ? 14.680 9.775 -1.301 1.00 86.06 132 ASN A CA 1
ATOM 1079 C C . ASN A 1 132 ? 13.156 9.929 -1.310 1.00 86.06 132 ASN A C 1
ATOM 1081 O O . ASN A 1 132 ? 12.670 11.013 -1.001 1.00 86.06 132 ASN A O 1
ATOM 1085 N N . LEU A 1 133 ? 12.413 8.843 -1.549 1.00 86.12 133 LEU A N 1
ATOM 1086 C CA . LEU A 1 133 ? 10.947 8.860 -1.509 1.00 86.12 133 LEU A CA 1
ATOM 1087 C C . LEU A 1 133 ? 10.394 9.273 -0.140 1.00 86.12 133 LEU A C 1
ATOM 1089 O O . LEU A 1 133 ? 9.431 10.021 -0.060 1.00 86.12 133 LEU A O 1
ATOM 1093 N N . LEU A 1 134 ? 11.017 8.819 0.950 1.00 87.69 134 LEU A N 1
ATOM 1094 C CA . LEU A 1 134 ? 10.600 9.169 2.313 1.00 87.69 134 LEU A CA 1
ATOM 1095 C C . LEU A 1 134 ? 10.949 10.612 2.713 1.00 87.69 134 LEU A C 1
ATOM 1097 O O . LEU A 1 134 ? 10.405 11.116 3.698 1.00 87.69 134 LEU A O 1
ATOM 1101 N N . ARG A 1 135 ? 11.872 11.260 1.990 1.00 85.88 135 ARG A N 1
ATOM 1102 C CA . ARG A 1 135 ? 12.289 12.656 2.207 1.00 85.88 135 ARG A CA 1
ATOM 1103 C C . ARG A 1 135 ? 11.514 13.647 1.330 1.00 85.88 135 ARG A C 1
ATOM 1105 O O . ARG A 1 135 ? 11.429 14.814 1.696 1.00 85.88 135 ARG A O 1
ATOM 1112 N N . GLN A 1 136 ? 10.997 13.210 0.182 1.00 81.19 136 GLN A N 1
ATOM 1113 C CA . GLN A 1 136 ? 10.254 14.049 -0.758 1.00 81.19 136 GLN A CA 1
ATOM 1114 C C . GLN A 1 136 ? 8.772 14.085 -0.381 1.00 81.19 136 GLN A C 1
ATOM 1116 O O . GLN A 1 136 ? 8.121 13.052 -0.366 1.00 81.19 136 GLN A O 1
ATOM 1121 N N . GLU A 1 137 ? 8.226 15.267 -0.101 1.00 75.06 137 GLU A N 1
ATOM 1122 C CA . GLU A 1 137 ? 6.785 15.457 0.127 1.00 75.06 137 GLU A CA 1
ATOM 1123 C C . GLU A 1 137 ? 6.128 15.986 -1.156 1.00 75.06 137 GLU A C 1
ATOM 1125 O O . GLU A 1 137 ? 5.649 17.115 -1.203 1.00 75.06 137 GLU A O 1
ATOM 1130 N N . ASP A 1 138 ? 6.196 15.192 -2.230 1.00 77.56 138 ASP A N 1
ATOM 1131 C CA . ASP A 1 138 ? 5.573 15.509 -3.519 1.00 77.56 138 ASP A CA 1
ATOM 1132 C C . ASP A 1 138 ? 4.156 14.909 -3.640 1.00 77.56 138 ASP A C 1
ATOM 1134 O O . ASP A 1 138 ? 3.659 14.223 -2.747 1.00 77.56 138 ASP A O 1
ATOM 1138 N N . GLU A 1 139 ? 3.494 15.135 -4.775 1.00 69.25 139 GLU A N 1
ATOM 1139 C CA . GLU A 1 139 ? 2.141 14.625 -5.050 1.00 69.25 139 GLU A CA 1
ATOM 1140 C C . GLU A 1 139 ? 2.041 13.084 -5.021 1.00 69.25 139 GLU A C 1
ATOM 1142 O O . GLU A 1 139 ? 0.953 12.524 -4.870 1.00 69.25 139 GLU A O 1
ATOM 1147 N N . ARG A 1 140 ? 3.167 12.367 -5.144 1.00 71.75 140 ARG A N 1
ATOM 1148 C CA . ARG A 1 140 ? 3.223 10.896 -5.116 1.00 71.75 140 ARG A CA 1
ATOM 1149 C C . ARG A 1 140 ? 3.436 10.351 -3.708 1.00 71.75 140 ARG A C 1
ATOM 1151 O O . ARG A 1 140 ? 3.240 9.152 -3.491 1.00 71.75 140 ARG A O 1
ATOM 1158 N N . TYR A 1 141 ? 3.786 11.207 -2.755 1.00 80.19 141 TYR A N 1
ATOM 1159 C CA . TYR A 1 141 ? 4.169 10.827 -1.404 1.00 80.19 141 TYR A CA 1
ATOM 1160 C C . TYR A 1 141 ? 3.099 10.004 -0.671 1.00 80.19 141 TYR A C 1
ATOM 1162 O O . TYR A 1 141 ? 3.409 8.963 -0.091 1.00 80.19 141 TYR A O 1
ATOM 1170 N N . GLU A 1 142 ? 1.822 10.379 -0.768 1.00 75.94 142 GLU A N 1
ATOM 1171 C CA . GLU A 1 142 ? 0.732 9.604 -0.152 1.00 75.94 142 GLU A CA 1
ATOM 1172 C C . GLU A 1 142 ? 0.604 8.197 -0.756 1.00 75.94 142 GLU A C 1
ATOM 1174 O O . GLU A 1 142 ? 0.383 7.217 -0.044 1.00 75.94 142 GLU A O 1
ATOM 1179 N N . SER A 1 143 ? 0.838 8.056 -2.064 1.00 76.94 143 SER A N 1
ATOM 1180 C CA . SER A 1 143 ? 0.847 6.742 -2.721 1.00 76.94 143 SER A CA 1
ATOM 1181 C C . SER A 1 143 ? 2.032 5.876 -2.288 1.00 76.94 143 SER A C 1
ATOM 1183 O O . SER A 1 143 ? 1.896 4.652 -2.194 1.00 76.94 143 SER A O 1
ATOM 1185 N N . VAL A 1 144 ? 3.182 6.491 -1.993 1.00 84.00 144 VAL A N 1
ATOM 1186 C CA . VAL A 1 144 ? 4.330 5.800 -1.392 1.00 84.00 144 VAL A CA 1
ATOM 1187 C C . VAL A 1 144 ? 3.976 5.327 0.014 1.00 84.00 144 VAL A C 1
ATOM 1189 O O . VAL A 1 144 ? 4.162 4.149 0.319 1.00 84.00 144 VAL A O 1
ATOM 1192 N N . LEU A 1 145 ? 3.427 6.206 0.858 1.00 84.12 145 LEU A N 1
ATOM 1193 C CA . LEU A 1 145 ? 3.042 5.855 2.225 1.00 84.12 145 LEU A CA 1
ATOM 1194 C C . LEU A 1 145 ? 2.038 4.712 2.266 1.00 84.12 145 LEU A C 1
ATOM 1196 O O . LEU A 1 145 ? 2.230 3.760 3.020 1.00 84.12 145 LEU A O 1
ATOM 1200 N N . GLU A 1 146 ? 1.005 4.769 1.434 1.00 77.06 146 GLU A N 1
ATOM 1201 C CA . GLU A 1 146 ? 0.022 3.697 1.343 1.00 77.06 146 GLU A CA 1
ATOM 1202 C C . GLU A 1 146 ? 0.669 2.375 0.913 1.00 77.06 146 GLU A C 1
ATOM 1204 O O . GLU A 1 146 ? 0.439 1.344 1.540 1.00 77.06 146 GLU A O 1
ATOM 1209 N N . SER A 1 147 ? 1.569 2.406 -0.073 1.00 82.44 147 SER A N 1
ATOM 1210 C CA . SER A 1 147 ? 2.294 1.208 -0.516 1.00 82.44 147 SER A CA 1
ATOM 1211 C C . SER A 1 147 ? 3.173 0.604 0.596 1.00 82.44 147 SER A C 1
ATOM 1213 O O . SER A 1 147 ? 3.279 -0.620 0.706 1.00 82.44 147 SER A O 1
ATOM 1215 N N . ILE A 1 148 ? 3.784 1.437 1.449 1.00 87.62 148 ILE A N 1
ATOM 1216 C CA . ILE A 1 148 ? 4.551 0.985 2.623 1.00 87.62 148 ILE A CA 1
ATOM 1217 C C . ILE A 1 148 ? 3.623 0.383 3.680 1.00 87.62 148 ILE A C 1
ATOM 1219 O O . ILE A 1 148 ? 3.922 -0.691 4.203 1.00 87.62 148 ILE A O 1
ATOM 1223 N N . ARG A 1 149 ? 2.504 1.051 3.987 1.00 82.06 149 ARG A N 1
ATOM 1224 C CA . ARG A 1 149 ? 1.495 0.575 4.945 1.00 82.06 149 ARG A CA 1
ATOM 1225 C C . ARG A 1 149 ? 0.960 -0.791 4.541 1.00 82.06 149 ARG A C 1
ATOM 1227 O O . ARG A 1 149 ? 0.987 -1.719 5.341 1.00 82.06 149 ARG A O 1
ATOM 1234 N N . GLU A 1 150 ? 0.602 -0.958 3.272 1.00 78.31 150 GLU A N 1
ATOM 1235 C CA . GLU A 1 150 ? 0.159 -2.242 2.731 1.00 78.31 150 GLU A CA 1
ATOM 1236 C C . GLU A 1 150 ? 1.230 -3.340 2.857 1.00 78.31 150 GLU A C 1
ATOM 1238 O O . GLU A 1 150 ? 0.914 -4.503 3.134 1.00 78.31 150 GLU A O 1
ATOM 1243 N N . LEU A 1 151 ? 2.508 -3.002 2.647 1.00 83.69 151 LEU A N 1
ATOM 1244 C CA . LEU A 1 151 ? 3.608 -3.950 2.821 1.00 83.69 151 LEU A CA 1
ATOM 1245 C C . LEU A 1 151 ? 3.799 -4.327 4.296 1.00 83.69 151 LEU A C 1
ATOM 1247 O O . LEU A 1 151 ? 4.043 -5.497 4.594 1.00 83.69 151 LEU A O 1
ATOM 1251 N N . TYR A 1 152 ? 3.661 -3.362 5.206 1.00 84.81 152 TYR A N 1
ATOM 1252 C CA . TYR A 1 152 ? 3.744 -3.588 6.645 1.00 84.81 152 TYR A CA 1
ATOM 1253 C C . TYR A 1 152 ? 2.581 -4.439 7.163 1.00 84.81 152 TYR A C 1
ATOM 1255 O O . TYR A 1 152 ? 2.813 -5.405 7.884 1.00 84.81 152 TYR A O 1
ATOM 1263 N N . GLU A 1 153 ? 1.347 -4.152 6.742 1.00 77.44 153 GLU A N 1
ATOM 1264 C CA . GLU A 1 153 ? 0.173 -4.982 7.036 1.00 77.44 153 GLU A CA 1
ATOM 1265 C C . GLU A 1 153 ? 0.397 -6.419 6.548 1.00 77.44 153 GLU A C 1
ATOM 1267 O O . GLU A 1 153 ? 0.192 -7.377 7.293 1.00 77.44 153 GLU A O 1
ATOM 1272 N N . THR A 1 154 ? 0.889 -6.578 5.314 1.00 78.12 154 THR A N 1
ATOM 1273 C CA . THR A 1 154 ? 1.214 -7.899 4.760 1.00 78.12 154 THR A CA 1
ATOM 1274 C C . THR A 1 154 ? 2.235 -8.619 5.643 1.00 78.12 154 THR A C 1
ATOM 1276 O O . THR A 1 154 ? 2.027 -9.776 6.001 1.00 78.12 154 THR A O 1
ATOM 1279 N N . TRP A 1 155 ? 3.316 -7.941 6.036 1.00 83.31 155 TRP A N 1
ATOM 1280 C CA . TRP A 1 155 ? 4.328 -8.485 6.945 1.00 83.31 155 TRP A CA 1
ATOM 1281 C C . TRP A 1 155 ? 3.742 -8.898 8.298 1.00 83.31 155 TRP A C 1
ATOM 1283 O O . TRP A 1 155 ? 4.039 -9.989 8.789 1.00 83.31 155 TRP A O 1
ATOM 1293 N N . LEU A 1 156 ? 2.896 -8.047 8.882 1.00 79.44 156 LEU A N 1
ATOM 1294 C CA . LEU A 1 156 ? 2.304 -8.243 10.200 1.00 79.44 156 LEU A CA 1
ATOM 1295 C C . LEU A 1 156 ? 1.461 -9.521 10.248 1.00 79.44 156 LEU A C 1
ATOM 1297 O O . LEU A 1 156 ? 1.572 -10.284 11.207 1.00 79.44 156 LEU A O 1
ATOM 1301 N N . TYR A 1 157 ? 0.679 -9.766 9.194 1.00 73.62 157 TYR A N 1
ATOM 1302 C CA . TYR A 1 157 ? -0.229 -10.910 9.092 1.00 73.62 157 TYR A CA 1
ATOM 1303 C C . TYR A 1 157 ? 0.360 -12.131 8.372 1.00 73.62 157 TYR A C 1
ATOM 1305 O O . TYR A 1 157 ? -0.297 -13.167 8.309 1.00 73.62 157 TYR A O 1
ATOM 1313 N N . THR A 1 158 ? 1.587 -12.045 7.851 1.00 74.81 158 THR A N 1
ATOM 1314 C CA . THR A 1 158 ? 2.314 -13.220 7.348 1.00 74.81 158 THR A CA 1
ATOM 1315 C C . THR A 1 158 ? 2.885 -14.010 8.523 1.00 74.81 158 THR A C 1
ATOM 1317 O O . THR A 1 158 ? 3.551 -13.444 9.399 1.00 74.81 158 THR A O 1
ATOM 1320 N N . GLU A 1 159 ? 2.673 -15.325 8.525 1.00 68.44 159 GLU A N 1
ATOM 1321 C CA . GLU A 1 159 ? 3.170 -16.228 9.565 1.00 68.44 159 GLU A CA 1
ATOM 1322 C C . GLU A 1 159 ? 4.707 -16.230 9.618 1.00 68.44 159 GLU A C 1
ATOM 1324 O O . GLU A 1 159 ? 5.353 -16.233 8.566 1.00 68.44 159 GLU A O 1
ATOM 1329 N N . PRO A 1 160 ? 5.346 -16.277 10.805 1.00 69.75 160 PRO A N 1
ATOM 1330 C CA . PRO A 1 160 ? 6.807 -16.245 10.929 1.00 69.75 160 PRO A CA 1
ATOM 1331 C C . PRO A 1 160 ? 7.553 -17.310 10.108 1.00 69.75 160 PRO A C 1
ATOM 1333 O O . PRO A 1 160 ? 8.688 -17.073 9.689 1.00 69.75 160 PRO A O 1
ATOM 1336 N N . SER A 1 161 ? 6.931 -18.468 9.862 1.00 65.12 161 SER A N 1
ATOM 1337 C CA . SER A 1 161 ? 7.465 -19.547 9.019 1.00 65.12 161 SER A CA 1
ATOM 1338 C C . SER A 1 161 ? 7.544 -19.169 7.534 1.00 65.12 161 SER A C 1
ATOM 1340 O O . SER A 1 161 ? 8.464 -19.606 6.844 1.00 65.12 161 SER A O 1
ATOM 1342 N N . GLU A 1 162 ? 6.635 -18.321 7.052 1.00 63.56 162 GLU A N 1
ATOM 1343 C CA . GLU A 1 162 ? 6.540 -17.877 5.655 1.00 63.56 162 GLU A CA 1
ATOM 1344 C C . GLU A 1 162 ? 7.419 -16.648 5.369 1.00 63.56 162 GLU A C 1
ATOM 1346 O O . GLU A 1 162 ? 7.842 -16.426 4.234 1.00 63.56 162 GLU A O 1
ATOM 1351 N N . ARG A 1 163 ? 7.811 -15.898 6.411 1.00 67.69 163 ARG A N 1
ATOM 1352 C CA . ARG A 1 163 ? 8.653 -14.684 6.309 1.00 67.69 163 ARG A CA 1
ATOM 1353 C C . ARG A 1 163 ? 10.071 -14.918 5.765 1.00 67.69 163 ARG A C 1
ATOM 1355 O O . ARG A 1 163 ? 10.796 -13.950 5.549 1.00 67.69 163 ARG A O 1
ATOM 1362 N N . ARG A 1 164 ? 10.504 -16.174 5.577 1.00 56.19 164 ARG A N 1
ATOM 1363 C CA . ARG A 1 164 ? 11.858 -16.532 5.104 1.00 56.19 164 ARG A CA 1
ATOM 1364 C C . ARG A 1 164 ? 11.993 -16.628 3.578 1.00 56.19 164 ARG A C 1
ATOM 1366 O O . ARG A 1 164 ? 13.111 -16.522 3.089 1.00 56.19 164 ARG A O 1
ATOM 1373 N N . ASN A 1 165 ? 10.895 -16.775 2.830 1.00 52.34 165 ASN A N 1
ATOM 1374 C CA . ASN A 1 165 ? 10.914 -17.005 1.376 1.00 52.34 165 ASN A CA 1
ATOM 1375 C C . ASN A 1 165 ? 10.254 -15.847 0.602 1.00 52.34 165 ASN A C 1
ATOM 1377 O O . ASN A 1 165 ? 9.285 -16.031 -0.129 1.00 52.34 165 ASN A O 1
ATOM 1381 N N . VAL A 1 166 ? 10.788 -14.633 0.761 1.00 52.41 166 VAL A N 1
ATOM 1382 C CA . VAL A 1 166 ? 10.195 -13.369 0.262 1.00 52.41 166 VAL A CA 1
ATOM 1383 C C . VAL A 1 166 ? 10.354 -13.167 -1.263 1.00 52.41 166 VAL A C 1
ATOM 1385 O O . VAL A 1 166 ? 9.952 -12.145 -1.805 1.00 52.41 166 VAL A O 1
ATOM 1388 N N . SER A 1 167 ? 10.883 -14.149 -2.005 1.00 46.28 167 SER A N 1
ATOM 1389 C CA . SER A 1 167 ? 10.960 -14.072 -3.476 1.00 46.28 167 SER A CA 1
ATOM 1390 C C . SER A 1 167 ? 9.637 -14.386 -4.183 1.00 46.28 167 SER A C 1
ATOM 1392 O O . SER A 1 167 ? 9.533 -14.204 -5.398 1.00 46.28 167 SER A O 1
ATOM 1394 N N . GLN A 1 168 ? 8.626 -14.863 -3.454 1.00 46.28 168 GLN A N 1
ATOM 1395 C CA . GLN A 1 168 ? 7.326 -15.199 -4.019 1.00 46.28 168 GLN A CA 1
ATOM 1396 C C . GLN A 1 168 ? 6.313 -14.089 -3.768 1.00 46.28 168 GLN A C 1
ATOM 1398 O O . GLN A 1 168 ? 6.260 -13.490 -2.698 1.00 46.28 168 GLN A O 1
ATOM 1403 N N . THR A 1 169 ? 5.503 -13.827 -4.791 1.00 49.75 169 THR A N 1
ATOM 1404 C CA . THR A 1 169 ? 4.324 -12.966 -4.760 1.00 49.75 169 THR A CA 1
ATOM 1405 C C . THR A 1 169 ? 3.468 -13.321 -3.544 1.00 49.75 169 THR A C 1
ATOM 1407 O O . THR A 1 169 ? 2.689 -14.268 -3.594 1.00 49.75 169 THR A O 1
ATOM 1410 N N . VAL A 1 170 ? 3.635 -12.592 -2.436 1.00 54.34 170 VAL A N 1
ATOM 1411 C CA . VAL A 1 170 ? 2.836 -12.805 -1.227 1.00 54.34 170 VAL A CA 1
ATOM 1412 C C . VAL A 1 170 ? 1.395 -12.459 -1.583 1.00 54.34 170 VAL A C 1
ATOM 1414 O O . VAL A 1 170 ? 1.048 -11.296 -1.803 1.00 54.34 170 VAL A O 1
ATOM 1417 N N . VAL A 1 171 ? 0.570 -13.493 -1.731 1.00 57.84 171 VAL A N 1
ATOM 1418 C CA . VAL A 1 171 ? -0.847 -13.353 -2.054 1.00 57.84 171 VAL A CA 1
ATOM 1419 C C . VAL A 1 171 ? -1.540 -12.782 -0.824 1.00 57.84 171 VAL A C 1
ATOM 1421 O O . VAL A 1 171 ? -1.563 -13.409 0.233 1.00 57.84 171 VAL A O 1
ATOM 1424 N N . ARG A 1 172 ? -2.099 -11.575 -0.954 1.00 65.81 172 ARG A N 1
ATOM 1425 C CA . ARG A 1 172 ? -2.830 -10.917 0.134 1.00 65.81 172 ARG A CA 1
ATOM 1426 C C . ARG A 1 172 ? -4.022 -11.773 0.553 1.00 65.81 172 ARG A C 1
ATOM 1428 O O . ARG A 1 172 ? -4.912 -12.026 -0.257 1.00 65.81 172 ARG A O 1
ATOM 1435 N N . SER A 1 173 ? -4.043 -12.173 1.821 1.00 72.94 173 SER A N 1
ATOM 1436 C CA . SER A 1 173 ? -5.120 -12.967 2.417 1.00 72.94 173 SER A CA 1
ATOM 1437 C C . SER A 1 173 ? -5.977 -12.180 3.413 1.00 72.94 173 SER A C 1
ATOM 1439 O O . SER A 1 173 ? -6.987 -12.698 3.894 1.00 72.94 173 SER A O 1
ATOM 1441 N N . THR A 1 174 ? -5.633 -10.921 3.699 1.00 81.44 174 THR A N 1
ATOM 1442 C CA . THR A 1 174 ? -6.285 -10.109 4.737 1.00 81.44 174 THR A CA 1
ATOM 1443 C C . THR A 1 174 ? -6.654 -8.711 4.243 1.00 81.44 174 THR A C 1
ATOM 1445 O O . THR A 1 174 ? -5.870 -8.067 3.548 1.00 81.44 174 THR A O 1
ATOM 1448 N N . LEU A 1 175 ? -7.849 -8.247 4.610 1.00 85.88 175 LEU A N 1
ATOM 1449 C CA . LEU A 1 175 ? -8.281 -6.852 4.526 1.00 85.88 175 LEU A CA 1
ATOM 1450 C C . LEU A 1 175 ? -8.075 -6.168 5.877 1.00 85.88 175 LEU A C 1
ATOM 1452 O O . LEU A 1 175 ? -8.173 -6.818 6.916 1.00 85.88 175 LEU A O 1
ATOM 1456 N N . SER A 1 176 ? -7.834 -4.862 5.849 1.00 85.88 176 SER A N 1
ATOM 1457 C CA . SER A 1 176 ? -7.707 -4.019 7.039 1.00 85.88 176 SER A CA 1
ATOM 1458 C C . SER A 1 176 ? -9.000 -3.232 7.262 1.00 85.88 176 SER A C 1
ATOM 1460 O O . SER A 1 176 ? -9.692 -2.888 6.299 1.00 85.88 176 SER A O 1
ATOM 1462 N N . ALA A 1 177 ? -9.340 -2.966 8.518 1.00 89.56 177 ALA A N 1
ATOM 1463 C CA . ALA A 1 177 ? -10.476 -2.145 8.907 1.00 89.56 177 ALA A CA 1
ATOM 1464 C C . ALA A 1 177 ? -10.058 -1.037 9.876 1.00 89.56 177 ALA A C 1
ATOM 1466 O O . ALA A 1 177 ? -9.297 -1.269 10.815 1.00 89.56 177 ALA A O 1
ATOM 1467 N N . GLY A 1 178 ? -10.613 0.151 9.661 1.00 90.31 178 GLY A N 1
ATOM 1468 C CA . GLY A 1 178 ? -10.613 1.255 10.607 1.00 90.31 178 GLY A CA 1
ATOM 1469 C C . GLY A 1 178 ? -11.904 1.322 11.421 1.00 90.31 178 GLY A C 1
ATOM 1470 O O . GLY A 1 178 ? -12.686 0.366 11.468 1.00 90.31 178 GLY A O 1
ATOM 1471 N N . LEU A 1 179 ? -12.143 2.482 12.029 1.00 92.00 179 LEU A N 1
ATOM 1472 C CA . LEU A 1 179 ? -13.392 2.793 12.720 1.00 92.00 179 LEU A CA 1
ATOM 1473 C C . LEU A 1 179 ? -14.147 3.910 12.010 1.00 92.00 179 LEU A C 1
ATOM 1475 O O . LEU A 1 179 ? -13.543 4.863 11.526 1.00 92.00 179 LEU A O 1
ATOM 1479 N N . TYR A 1 180 ? -15.471 3.820 12.030 1.00 92.00 180 TYR A N 1
ATOM 1480 C CA . TYR A 1 180 ? -16.386 4.860 11.581 1.00 92.00 180 TYR A CA 1
ATOM 1481 C C . TYR A 1 180 ? -17.226 5.340 12.762 1.00 92.00 180 TYR A C 1
ATOM 1483 O O . TYR A 1 180 ? -17.853 4.532 13.450 1.00 92.00 180 TYR A O 1
ATOM 1491 N N . ARG A 1 181 ? -17.252 6.648 13.018 1.00 91.62 181 ARG A N 1
ATOM 1492 C CA . ARG A 1 181 ? -18.053 7.246 14.087 1.00 91.62 181 ARG A CA 1
ATOM 1493 C C . ARG A 1 181 ? -19.448 7.564 13.566 1.00 91.62 181 ARG A C 1
ATOM 1495 O O . ARG A 1 181 ? -19.641 8.518 12.818 1.00 91.62 181 ARG A O 1
ATOM 1502 N N . HIS A 1 182 ? -20.429 6.814 14.044 1.00 89.06 182 HIS A N 1
ATOM 1503 C CA . HIS A 1 182 ? -21.837 7.117 13.857 1.00 89.06 182 HIS A CA 1
ATOM 1504 C C . HIS A 1 182 ? -22.359 7.893 15.071 1.00 89.06 182 HIS A C 1
ATOM 1506 O O . HIS A 1 182 ? -22.178 7.466 16.211 1.00 89.06 182 HIS A O 1
ATOM 1512 N N . SER A 1 183 ? -22.987 9.042 14.830 1.00 86.06 183 SER A N 1
ATOM 1513 C CA . SER A 1 183 ? -23.617 9.856 15.871 1.00 86.06 183 SER A CA 1
ATOM 1514 C C . SER A 1 183 ? -25.103 9.946 15.572 1.00 86.06 183 SER A C 1
ATOM 1516 O O . SER A 1 183 ? -25.486 10.449 14.518 1.00 86.06 183 SER A O 1
ATOM 1518 N N . ASP A 1 184 ? -25.931 9.493 16.503 1.00 82.69 184 ASP A N 1
ATOM 1519 C CA . ASP A 1 184 ? -27.370 9.705 16.424 1.00 82.69 184 ASP A CA 1
ATOM 1520 C C . ASP A 1 184 ? -27.677 11.141 16.870 1.00 82.69 184 ASP A C 1
ATOM 1522 O O . ASP A 1 184 ? -27.325 11.558 17.975 1.00 82.69 184 ASP A O 1
ATOM 1526 N N . PHE A 1 185 ? -28.295 11.922 15.984 1.00 77.69 185 PHE A N 1
ATOM 1527 C CA . PHE A 1 185 ? -28.603 13.329 16.232 1.00 77.69 185 PHE A CA 1
ATOM 1528 C C . PHE A 1 185 ? -29.649 13.530 17.340 1.00 77.69 185 PHE A C 1
ATOM 1530 O O . PHE A 1 185 ? -29.602 14.528 18.055 1.00 77.69 185 PHE A O 1
ATOM 1537 N N . PHE A 1 186 ? -30.592 12.599 17.491 1.00 81.38 186 PHE A N 1
ATOM 1538 C CA . PHE A 1 186 ? -31.697 12.719 18.439 1.00 81.38 186 PHE A CA 1
ATOM 1539 C C . PHE A 1 186 ? -31.304 12.260 19.840 1.00 81.38 186 PHE A C 1
ATOM 1541 O O . PHE A 1 186 ? -31.700 12.889 20.820 1.00 81.38 186 PHE A O 1
ATOM 1548 N N . SER A 1 187 ? -30.537 11.173 19.949 1.00 85.12 187 SER A N 1
ATOM 1549 C CA . SER A 1 187 ? -30.098 10.642 21.247 1.00 85.12 187 SER A CA 1
ATOM 1550 C C . SER A 1 187 ? -28.748 11.194 21.709 1.00 85.12 187 SER A C 1
ATOM 1552 O O . SER A 1 187 ? -28.422 11.097 22.891 1.00 85.12 187 SER A O 1
ATOM 1554 N N . GLY A 1 188 ? -27.951 11.759 20.796 1.00 81.94 188 GLY A N 1
ATOM 1555 C CA . GLY A 1 188 ? -26.563 12.136 21.060 1.00 81.94 188 GLY A CA 1
ATOM 1556 C C . GLY A 1 188 ? -25.637 10.933 21.267 1.00 81.94 188 GLY A C 1
ATOM 1557 O O . GLY A 1 188 ? -24.477 11.110 21.641 1.00 81.94 188 GLY A O 1
ATOM 1558 N N . GLU A 1 189 ? -26.128 9.708 21.049 1.00 87.75 189 GLU A N 1
ATOM 1559 C CA . GLU A 1 189 ? -25.345 8.496 21.237 1.00 87.75 189 GLU A CA 1
ATOM 1560 C C . GLU A 1 189 ? -24.291 8.369 20.134 1.00 87.75 189 GLU A C 1
ATOM 1562 O O . GLU A 1 189 ? -24.576 8.498 18.940 1.00 87.75 189 GLU A O 1
ATOM 1567 N N . VAL A 1 190 ? -23.056 8.090 20.549 1.00 87.81 190 VAL A N 1
ATOM 1568 C CA . VAL A 1 190 ? -21.929 7.863 19.646 1.00 87.81 190 VAL A CA 1
ATOM 1569 C C . VAL A 1 190 ? -21.599 6.382 19.635 1.00 87.81 190 VAL A C 1
ATOM 1571 O O . VAL A 1 190 ? -21.312 5.790 20.674 1.00 87.81 190 VAL A O 1
ATOM 1574 N N . ARG A 1 191 ? -21.589 5.795 18.441 1.00 91.06 191 ARG A N 1
ATOM 1575 C CA . ARG A 1 191 ? -21.221 4.401 18.207 1.00 91.06 191 ARG A CA 1
ATOM 1576 C C . ARG A 1 191 ? -20.086 4.329 17.200 1.00 91.06 191 ARG A C 1
ATOM 1578 O O . ARG A 1 191 ? -20.033 5.107 16.250 1.00 91.06 191 ARG A O 1
ATOM 1585 N N . TYR A 1 192 ? -19.191 3.370 17.401 1.00 92.44 192 TYR A N 1
ATOM 1586 C CA . TYR A 1 192 ? -18.093 3.102 16.479 1.00 92.44 192 TYR A CA 1
ATOM 1587 C C . TYR A 1 192 ? -18.386 1.822 15.714 1.00 92.44 192 TYR A C 1
ATOM 1589 O O . TYR A 1 192 ? -18.596 0.772 16.320 1.00 92.44 192 TYR A O 1
ATOM 1597 N N . LEU A 1 193 ? -18.429 1.927 14.393 1.00 93.50 193 LEU A N 1
ATOM 1598 C CA . LEU A 1 193 ? -18.668 0.820 13.478 1.00 93.50 193 LEU A CA 1
ATOM 1599 C C . LEU A 1 193 ? -17.355 0.411 12.818 1.00 93.50 193 LEU A C 1
ATOM 1601 O O . LEU A 1 193 ? -16.417 1.206 12.723 1.00 93.50 193 LEU A O 1
ATOM 1605 N N . LEU A 1 194 ? -17.285 -0.838 12.369 1.00 93.25 194 LEU A N 1
ATOM 1606 C CA . LEU A 1 194 ? -16.112 -1.332 11.663 1.00 93.25 194 LEU A CA 1
ATOM 1607 C C . LEU A 1 194 ? -16.094 -0.741 10.254 1.00 93.25 194 LEU A C 1
ATOM 1609 O O . LEU A 1 194 ? -17.111 -0.784 9.574 1.00 93.25 194 LEU A O 1
ATOM 1613 N N . PHE A 1 195 ? -14.957 -0.224 9.802 1.00 92.44 195 PHE A N 1
ATOM 1614 C CA . PHE A 1 195 ? -14.877 0.493 8.531 1.00 92.44 195 PHE A CA 1
ATOM 1615 C C . PHE A 1 195 ? -13.834 -0.137 7.602 1.00 92.44 195 PHE A C 1
ATOM 1617 O O . PHE A 1 195 ? -12.640 0.136 7.745 1.00 92.44 195 PHE A O 1
ATOM 1624 N N . PRO A 1 196 ? -14.232 -1.059 6.708 1.00 91.06 196 PRO A N 1
ATOM 1625 C CA . PRO A 1 196 ? -13.287 -1.837 5.916 1.00 91.06 196 PRO A CA 1
ATOM 1626 C C . PRO A 1 196 ? -12.644 -1.006 4.805 1.00 91.06 196 PRO A C 1
ATOM 1628 O O . PRO A 1 196 ? -13.324 -0.305 4.056 1.00 91.06 196 PRO A O 1
ATOM 1631 N N . ARG A 1 197 ? -11.330 -1.163 4.633 1.00 87.00 197 ARG A N 1
ATOM 1632 C CA . ARG A 1 197 ? -10.588 -0.532 3.537 1.00 87.00 197 ARG A CA 1
ATOM 1633 C C . ARG A 1 197 ? -10.652 -1.390 2.277 1.00 87.00 197 ARG A C 1
ATOM 1635 O O . ARG A 1 197 ? -10.435 -2.606 2.328 1.00 87.00 197 ARG A O 1
ATOM 1642 N N . GLN A 1 198 ? -10.874 -0.752 1.133 1.00 84.44 198 GLN A N 1
ATOM 1643 C CA . GLN A 1 198 ? -10.752 -1.395 -0.168 1.00 84.44 198 GLN A CA 1
ATOM 1644 C C . GLN A 1 198 ? -9.305 -1.297 -0.678 1.00 84.44 198 GLN A C 1
ATOM 1646 O O . GLN A 1 198 ? -8.754 -0.202 -0.771 1.00 84.44 198 GLN A O 1
ATOM 1651 N N . PRO A 1 199 ? -8.660 -2.419 -1.044 1.00 77.19 199 PRO A N 1
ATOM 1652 C CA . PRO A 1 199 ? -7.324 -2.383 -1.631 1.00 77.19 199 PRO A CA 1
ATOM 1653 C C . PRO A 1 199 ? -7.347 -1.721 -3.016 1.00 77.19 199 PRO A C 1
ATOM 1655 O O . PRO A 1 199 ? -8.177 -2.084 -3.849 1.00 77.19 199 PRO A O 1
ATOM 1658 N N . ARG A 1 200 ? -6.373 -0.849 -3.322 1.00 67.94 200 ARG A N 1
ATOM 1659 C CA . ARG A 1 200 ? -6.279 -0.122 -4.611 1.00 67.94 200 ARG A CA 1
ATOM 1660 C C . ARG A 1 200 ? -6.372 -1.007 -5.856 1.00 67.94 200 ARG A C 1
ATOM 1662 O O . ARG A 1 200 ? -6.889 -0.590 -6.886 1.00 67.94 200 ARG A O 1
ATOM 1669 N N . HIS A 1 201 ? -5.840 -2.224 -5.775 1.00 66.31 201 HIS A N 1
ATOM 1670 C CA . HIS A 1 201 ? -5.726 -3.138 -6.915 1.00 66.31 201 HIS A CA 1
ATOM 1671 C C . HIS A 1 201 ? -6.738 -4.289 -6.887 1.00 66.31 201 HIS A C 1
ATOM 1673 O O . HIS A 1 201 ? -6.662 -5.183 -7.729 1.00 66.31 201 HIS A O 1
ATOM 1679 N N . ALA A 1 202 ? -7.669 -4.295 -5.928 1.00 70.19 202 ALA A N 1
ATOM 1680 C CA . ALA A 1 202 ? -8.663 -5.351 -5.799 1.00 70.19 202 ALA A CA 1
ATOM 1681 C C . ALA A 1 202 ? -10.074 -4.764 -5.819 1.00 70.19 202 ALA A C 1
ATOM 1683 O O . ALA A 1 202 ? -10.478 -4.022 -4.924 1.00 70.19 202 ALA A O 1
ATOM 1684 N N . LYS A 1 203 ? -10.857 -5.156 -6.827 1.00 75.25 203 LYS A N 1
ATOM 1685 C CA . LYS A 1 203 ? -12.299 -4.923 -6.819 1.00 75.25 203 LYS A CA 1
ATOM 1686 C C . LYS A 1 203 ? -12.985 -6.153 -6.240 1.00 75.25 203 LYS A C 1
ATOM 1688 O O . LYS A 1 203 ? -12.994 -7.213 -6.862 1.00 75.25 203 LYS A O 1
ATOM 1693 N N . LEU A 1 204 ? -13.509 -6.020 -5.027 1.00 81.38 204 LEU A N 1
ATOM 1694 C CA . LEU A 1 204 ? -14.199 -7.097 -4.326 1.00 81.38 204 LEU A CA 1
ATOM 1695 C C . LEU A 1 204 ? -15.704 -6.926 -4.507 1.00 81.38 204 LEU A C 1
ATOM 1697 O O . LEU A 1 204 ? -16.369 -6.345 -3.666 1.00 81.38 204 LEU A O 1
ATOM 1701 N N . THR A 1 205 ? -16.241 -7.416 -5.623 1.00 74.00 205 THR A N 1
ATOM 1702 C CA . THR A 1 205 ? -17.649 -7.197 -5.992 1.00 74.00 205 THR A CA 1
ATOM 1703 C C . THR A 1 205 ? -18.656 -8.059 -5.233 1.00 74.00 205 THR A C 1
ATOM 1705 O O . THR A 1 205 ? -19.830 -7.726 -5.252 1.00 74.00 205 THR A O 1
ATOM 1708 N N . ASN A 1 206 ? -18.225 -9.139 -4.568 1.00 83.62 206 ASN A N 1
ATOM 1709 C CA . ASN A 1 206 ? -19.115 -10.070 -3.852 1.00 83.62 206 ASN A CA 1
ATOM 1710 C C . ASN A 1 206 ? -18.536 -10.541 -2.508 1.00 83.62 206 ASN A C 1
ATOM 1712 O O . ASN A 1 206 ? -18.919 -11.589 -1.994 1.00 83.62 206 ASN A O 1
ATOM 1716 N N . ALA A 1 207 ? -17.550 -9.833 -1.956 1.00 89.06 207 ALA A N 1
ATOM 1717 C CA . ALA A 1 207 ? -16.959 -10.248 -0.691 1.00 89.06 207 ALA A CA 1
ATOM 1718 C C . ALA A 1 207 ? -17.962 -10.052 0.452 1.00 89.06 207 ALA A C 1
ATOM 1720 O O . ALA A 1 207 ? -18.605 -9.011 0.545 1.00 89.06 207 ALA A O 1
ATOM 1721 N N . VAL A 1 208 ? -18.074 -11.044 1.331 1.00 92.38 208 VAL A N 1
ATOM 1722 C CA . VAL A 1 208 ? -19.010 -11.045 2.460 1.00 92.38 208 VAL A CA 1
ATOM 1723 C C . VAL A 1 208 ? -18.237 -11.274 3.746 1.00 92.38 208 VAL A C 1
ATOM 1725 O O . VAL A 1 208 ? -17.518 -12.265 3.865 1.00 92.38 208 VAL A O 1
ATOM 1728 N N . VAL A 1 209 ? -18.396 -10.389 4.724 1.00 93.31 209 VAL A N 1
ATOM 1729 C CA . VAL A 1 209 ? -17.783 -10.523 6.051 1.00 93.31 209 VAL A CA 1
ATOM 1730 C C . VAL A 1 209 ? -18.769 -11.187 7.003 1.00 93.31 209 VAL A C 1
ATOM 1732 O O . VAL A 1 209 ? -19.959 -10.872 6.999 1.00 93.31 209 VAL A O 1
ATOM 1735 N N . VAL A 1 210 ? -18.275 -12.110 7.830 1.00 91.50 210 VAL A N 1
ATOM 1736 C CA . VAL A 1 210 ? -19.103 -12.886 8.761 1.00 91.50 210 VAL A CA 1
ATOM 1737 C C . VAL A 1 210 ? -18.736 -12.563 10.211 1.00 91.50 210 VAL A C 1
ATOM 1739 O O . VAL A 1 210 ? -17.582 -12.711 10.607 1.00 91.50 210 VAL A O 1
ATOM 1742 N N . ARG A 1 211 ? -19.730 -12.160 11.014 1.00 86.19 211 ARG A N 1
ATOM 1743 C CA . ARG A 1 211 ? -19.615 -11.978 12.479 1.00 86.19 211 ARG A CA 1
ATOM 1744 C C . ARG A 1 211 ? -20.755 -12.696 13.205 1.00 86.19 211 ARG A C 1
ATOM 1746 O O . ARG A 1 211 ? -20.605 -13.852 13.574 1.00 86.19 211 ARG A O 1
ATOM 1753 N N . GLN A 1 212 ? -21.902 -12.031 13.350 1.00 80.19 212 GLN A N 1
ATOM 1754 C CA . GLN A 1 212 ? -23.174 -12.603 13.840 1.00 80.19 212 GLN A CA 1
ATOM 1755 C C . GLN A 1 212 ? -24.210 -12.774 12.713 1.00 80.19 212 GLN A C 1
ATOM 1757 O O . GLN A 1 212 ? -25.320 -13.247 12.929 1.00 80.19 212 GLN A O 1
ATOM 1762 N N . GLY A 1 213 ? -23.820 -12.389 11.503 1.00 84.31 213 GLY A N 1
ATOM 1763 C CA . GLY A 1 213 ? -24.558 -12.500 10.258 1.00 84.31 213 GLY A CA 1
ATOM 1764 C C . GLY A 1 213 ? -23.595 -12.259 9.100 1.00 84.31 213 GLY A C 1
ATOM 1765 O O . GLY A 1 213 ? -22.414 -11.959 9.314 1.00 84.31 213 GLY A O 1
ATOM 1766 N N . GLU A 1 214 ? -24.100 -12.414 7.886 1.00 90.81 214 GLU A N 1
ATOM 1767 C CA . GLU A 1 214 ? -23.367 -12.139 6.655 1.00 90.81 214 GLU A CA 1
ATOM 1768 C C . GLU A 1 214 ? -23.646 -10.705 6.207 1.00 90.81 214 GLU A C 1
ATOM 1770 O O . GLU A 1 214 ? -24.807 -10.323 6.073 1.00 90.81 214 GLU A O 1
ATOM 1775 N N . GLN A 1 215 ? -22.595 -9.915 5.984 1.00 91.50 215 GLN A N 1
ATOM 1776 C CA . GLN A 1 215 ? -22.728 -8.575 5.416 1.00 91.50 215 GLN A CA 1
ATOM 1777 C C . GLN A 1 215 ? -21.840 -8.424 4.177 1.00 91.50 215 GLN A C 1
ATOM 1779 O O . GLN A 1 215 ? -20.632 -8.672 4.272 1.00 91.50 215 GLN A O 1
ATOM 1784 N N . PRO A 1 216 ? -22.406 -8.039 3.018 1.00 92.31 216 PRO A N 1
ATOM 1785 C CA . PRO A 1 216 ? -21.613 -7.757 1.831 1.00 92.31 216 PRO A CA 1
ATOM 1786 C C . PRO A 1 216 ? -20.749 -6.507 2.033 1.00 92.31 216 PRO A C 1
ATOM 1788 O O . PRO A 1 216 ? -21.164 -5.545 2.677 1.00 92.31 216 PRO A O 1
ATOM 1791 N N . LEU A 1 217 ? -19.550 -6.524 1.456 1.00 91.31 217 LEU A N 1
ATOM 1792 C CA . LEU A 1 217 ? -18.699 -5.350 1.315 1.00 91.31 217 LEU A CA 1
ATOM 1793 C C . LEU A 1 217 ? -19.214 -4.515 0.139 1.00 91.31 217 LEU A C 1
ATOM 1795 O O . LEU A 1 217 ? -19.016 -4.885 -1.018 1.00 91.31 217 LEU A O 1
ATOM 1799 N N . LEU A 1 218 ? -19.899 -3.413 0.444 1.00 89.88 218 LEU A N 1
ATOM 1800 C CA . LEU A 1 218 ? -20.414 -2.463 -0.542 1.00 89.88 218 LEU A CA 1
ATOM 1801 C C . LEU A 1 218 ? -19.458 -1.280 -0.658 1.00 89.88 218 LEU A C 1
ATOM 1803 O O . LEU A 1 218 ? -18.983 -0.780 0.354 1.00 89.88 218 LEU A O 1
ATOM 1807 N N . GLU A 1 219 ? -19.128 -0.876 -1.881 1.00 86.75 219 GLU A N 1
ATOM 1808 C CA . GLU A 1 219 ? -18.246 0.266 -2.138 1.00 86.75 219 GLU A CA 1
ATOM 1809 C C . GLU A 1 219 ? -18.986 1.562 -1.774 1.00 86.75 219 GLU A C 1
ATOM 1811 O O . GLU A 1 219 ? -20.005 1.872 -2.386 1.00 86.75 219 GLU A O 1
ATOM 1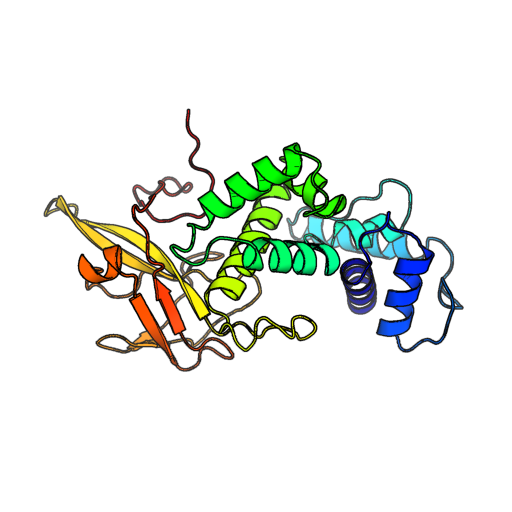816 N N . GLU A 1 220 ? -18.486 2.295 -0.774 1.00 82.12 220 GLU A N 1
ATOM 1817 C CA . GLU A 1 220 ? -19.017 3.618 -0.406 1.00 82.12 220 GLU A CA 1
ATOM 1818 C C . GLU A 1 220 ? -18.374 4.690 -1.293 1.00 82.12 220 GLU A C 1
ATOM 1820 O O . GLU A 1 220 ? -19.046 5.525 -1.896 1.00 82.12 220 GLU A O 1
ATOM 1825 N N . ARG A 1 221 ? -17.039 4.643 -1.379 1.00 78.00 221 ARG A N 1
ATOM 1826 C CA . ARG A 1 221 ? -16.196 5.596 -2.103 1.00 78.00 221 ARG A CA 1
ATOM 1827 C C . ARG A 1 221 ? -14.876 4.939 -2.496 1.00 78.00 221 ARG A C 1
ATOM 1829 O O . ARG A 1 221 ? -14.507 3.890 -1.973 1.00 78.00 221 ARG A O 1
ATOM 1836 N N . SER A 1 222 ? -14.110 5.594 -3.368 1.00 74.88 222 SER A N 1
ATOM 1837 C CA . SER A 1 222 ? -12.801 5.090 -3.797 1.00 74.88 222 SER A CA 1
ATOM 1838 C C . SER A 1 222 ? -11.895 4.772 -2.598 1.00 74.88 222 SER A C 1
ATOM 1840 O O . SER A 1 222 ? -11.495 5.666 -1.855 1.00 74.88 222 SER A O 1
ATOM 1842 N N . GLY A 1 223 ? -11.547 3.493 -2.434 1.00 77.69 223 GLY A N 1
ATOM 1843 C CA . GLY A 1 223 ? -10.663 3.011 -1.367 1.00 77.69 223 GLY A CA 1
ATOM 1844 C C . GLY A 1 223 ? -11.366 2.568 -0.080 1.00 77.69 223 GLY A C 1
ATOM 1845 O O . GLY A 1 223 ? -10.689 2.056 0.813 1.00 77.69 223 GLY A O 1
ATOM 1846 N N . TRP A 1 224 ? -12.696 2.679 0.017 1.00 83.31 224 TRP A N 1
ATOM 1847 C CA . TRP A 1 224 ? -13.449 2.336 1.227 1.00 83.31 224 TRP A CA 1
ATOM 1848 C C . TRP A 1 224 ? -14.760 1.607 0.941 1.00 83.31 224 TRP A C 1
ATOM 1850 O O . TRP A 1 224 ? -15.502 1.934 0.014 1.00 83.31 224 TRP A O 1
ATOM 1860 N N . PHE A 1 225 ? -15.055 0.631 1.795 1.00 90.19 225 PHE A N 1
ATOM 1861 C CA . PHE A 1 225 ? -16.371 0.010 1.857 1.00 90.19 225 PHE A CA 1
ATOM 1862 C C . PHE A 1 225 ? -17.250 0.719 2.887 1.00 90.19 225 PHE A C 1
ATOM 1864 O O . PHE A 1 225 ? -16.739 1.353 3.806 1.00 90.19 225 PHE A O 1
ATOM 1871 N N . GLU A 1 226 ? -18.563 0.557 2.774 1.00 90.88 226 GLU A N 1
ATOM 1872 C CA . GLU A 1 226 ? -19.512 1.029 3.778 1.00 90.88 226 GLU A CA 1
ATOM 1873 C C . GLU A 1 226 ? -19.212 0.438 5.171 1.00 90.88 226 GLU A C 1
ATOM 1875 O O . GLU A 1 226 ? -18.725 -0.699 5.284 1.00 90.88 226 GLU A O 1
ATOM 1880 N N . PRO A 1 227 ? -19.529 1.173 6.255 1.00 91.62 227 PRO A N 1
ATOM 1881 C CA . PRO A 1 227 ? -19.413 0.658 7.612 1.00 91.62 227 PRO A CA 1
ATOM 1882 C C . PRO A 1 227 ? -20.164 -0.666 7.804 1.00 91.62 227 PRO A C 1
ATOM 1884 O O . PRO A 1 227 ? -21.323 -0.824 7.410 1.00 91.62 227 PRO A O 1
ATOM 1887 N N . LEU A 1 228 ? -19.503 -1.630 8.444 1.00 91.38 228 LEU A N 1
ATOM 1888 C CA . LEU A 1 228 ? -20.084 -2.935 8.720 1.00 91.38 228 LEU A CA 1
ATOM 1889 C C . LEU A 1 228 ? -20.849 -2.950 10.026 1.00 91.38 228 LEU A C 1
ATOM 1891 O O . LEU A 1 228 ? -20.336 -2.559 11.074 1.00 91.38 228 LEU A O 1
ATOM 1895 N N . TRP A 1 229 ? -22.024 -3.558 9.919 1.00 87.94 229 TRP A N 1
ATOM 1896 C CA . TRP A 1 229 ? -23.033 -3.801 10.929 1.00 87.94 229 TRP A CA 1
ATOM 1897 C C . TRP A 1 229 ? -23.527 -2.523 11.609 1.00 87.94 229 TRP A C 1
ATOM 1899 O O . TRP A 1 229 ? -22.793 -1.580 11.859 1.00 87.94 229 TRP A O 1
ATOM 1909 N N . ASN A 1 230 ? -24.793 -2.524 12.014 1.00 83.31 230 ASN A N 1
ATOM 1910 C CA . ASN A 1 230 ? -25.298 -1.483 12.916 1.00 83.31 230 ASN A CA 1
ATOM 1911 C C . ASN A 1 230 ? -24.888 -1.741 14.379 1.00 83.31 230 ASN A C 1
ATOM 1913 O O . ASN A 1 230 ? -25.104 -0.900 15.252 1.00 83.31 230 ASN A O 1
ATOM 1917 N N . ALA A 1 231 ? -24.327 -2.923 14.658 1.00 85.62 231 ALA A N 1
ATOM 1918 C CA . ALA A 1 231 ? -23.824 -3.294 15.970 1.00 85.62 231 ALA A CA 1
ATOM 1919 C C . ALA A 1 231 ? -22.423 -2.694 16.183 1.00 85.62 231 ALA A C 1
ATOM 1921 O O . ALA A 1 231 ? -21.527 -2.970 15.379 1.00 85.62 231 ALA A O 1
ATOM 1922 N N . PRO A 1 232 ? -22.204 -1.926 17.265 1.00 90.25 232 PRO A N 1
ATOM 1923 C CA . PRO A 1 232 ? -20.924 -1.279 17.505 1.00 90.25 232 PRO A CA 1
ATOM 1924 C C . PRO A 1 232 ? -19.790 -2.286 17.726 1.00 90.25 232 PRO A C 1
ATOM 1926 O O . PRO A 1 232 ? -19.992 -3.431 18.152 1.00 90.25 232 PRO A O 1
ATOM 1929 N N . VAL A 1 233 ? -18.572 -1.828 17.447 1.00 91.19 233 VAL A N 1
ATOM 1930 C CA . VAL A 1 233 ? -17.342 -2.498 17.868 1.00 91.19 233 VAL A CA 1
ATOM 1931 C C . VAL A 1 233 ? -17.275 -2.442 19.394 1.00 91.19 233 VAL A C 1
ATOM 1933 O O . VAL A 1 233 ? -17.508 -1.400 20.009 1.00 91.19 233 VAL A O 1
ATOM 1936 N N . THR A 1 234 ? -16.998 -3.579 20.020 1.00 91.19 234 THR A N 1
ATOM 1937 C CA . THR A 1 234 ? -16.943 -3.695 21.480 1.00 91.19 234 THR A CA 1
ATOM 1938 C C . THR A 1 234 ? -15.631 -3.140 22.034 1.00 91.19 234 THR A C 1
ATOM 1940 O O . THR A 1 234 ? -14.612 -3.111 21.347 1.00 91.19 234 THR A O 1
ATOM 1943 N N . ALA A 1 235 ? -15.620 -2.755 23.314 1.00 87.88 235 ALA A N 1
ATOM 1944 C CA . ALA A 1 235 ? -14.399 -2.297 23.985 1.00 87.88 235 ALA A CA 1
ATOM 1945 C C . ALA A 1 235 ? -13.271 -3.345 23.945 1.00 87.88 235 ALA A C 1
ATOM 1947 O O . ALA A 1 235 ? -12.100 -2.992 23.838 1.00 87.88 235 ALA A O 1
ATOM 1948 N N . GLN A 1 236 ? -13.621 -4.633 23.987 1.00 89.19 236 GLN A N 1
ATOM 1949 C CA . GLN A 1 236 ? -12.650 -5.714 23.852 1.00 89.19 236 GLN A CA 1
ATOM 1950 C C . GLN A 1 236 ? -12.019 -5.729 22.454 1.00 89.19 236 GLN A C 1
ATOM 1952 O O . GLN A 1 236 ? -10.799 -5.728 22.342 1.00 89.19 236 GLN A O 1
ATOM 1957 N N . GLU A 1 237 ? -12.831 -5.673 21.394 1.00 90.94 237 GLU A N 1
ATOM 1958 C CA . GLU A 1 237 ? -12.337 -5.644 20.009 1.00 90.94 237 GLU A CA 1
ATOM 1959 C C . GLU A 1 237 ? -11.473 -4.403 19.730 1.00 90.94 237 GLU A C 1
ATOM 1961 O O . GLU A 1 237 ? -10.499 -4.494 18.988 1.00 90.94 237 GLU A O 1
ATOM 1966 N N . LEU A 1 238 ? -11.777 -3.259 20.353 1.00 88.25 238 LEU A N 1
ATOM 1967 C CA . LEU A 1 238 ? -10.945 -2.054 20.252 1.00 88.25 238 LEU A CA 1
ATOM 1968 C C . LEU A 1 238 ? -9.558 -2.233 20.890 1.00 88.25 238 LEU A C 1
ATOM 1970 O O . LEU A 1 238 ? -8.572 -1.762 20.325 1.00 88.25 238 LEU A O 1
ATOM 1974 N N . ASN A 1 239 ? -9.486 -2.919 22.035 1.00 84.00 239 ASN A N 1
ATOM 1975 C CA . ASN A 1 239 ? -8.258 -3.085 22.821 1.00 84.00 239 ASN A CA 1
ATOM 1976 C C . ASN A 1 239 ? -7.386 -4.259 22.359 1.00 84.00 239 ASN A C 1
ATOM 1978 O O . ASN A 1 239 ? -6.162 -4.221 22.488 1.00 84.00 239 ASN A O 1
ATOM 1982 N N . GLU A 1 240 ? -8.004 -5.331 21.869 1.00 85.94 240 GLU A N 1
ATOM 1983 C CA . GLU A 1 240 ? -7.319 -6.572 21.487 1.00 85.94 240 GLU A CA 1
ATOM 1984 C C . GLU A 1 240 ? -7.166 -6.707 19.968 1.00 85.94 240 GLU A C 1
ATOM 1986 O O . GLU A 1 240 ? -6.370 -7.520 19.494 1.00 85.94 240 GLU A O 1
ATOM 1991 N N . GLY A 1 241 ? -7.877 -5.876 19.204 1.00 88.62 241 GLY A N 1
ATOM 1992 C CA . GLY A 1 241 ? -8.121 -6.104 17.790 1.00 88.62 241 GLY A CA 1
ATOM 1993 C C . GLY A 1 241 ? -9.197 -7.170 17.578 1.00 88.62 241 GLY A C 1
ATOM 1994 O O . GLY A 1 241 ? -9.694 -7.808 18.506 1.00 88.62 241 GLY A O 1
ATOM 1995 N N . ALA A 1 242 ? -9.569 -7.377 16.321 1.00 90.50 242 ALA A N 1
ATOM 1996 C CA . ALA A 1 242 ? -10.553 -8.380 15.941 1.00 90.50 242 ALA A CA 1
ATOM 1997 C C . ALA A 1 242 ? -10.258 -8.916 14.546 1.00 90.50 242 ALA A C 1
ATOM 1999 O O . ALA A 1 242 ? -9.616 -8.257 13.729 1.00 90.50 242 ALA A O 1
ATOM 2000 N N . SER A 1 243 ? -10.737 -10.119 14.250 1.00 90.94 243 SER A N 1
ATOM 2001 C CA . SER A 1 243 ? -10.551 -10.703 12.930 1.00 90.94 243 SER A CA 1
ATOM 2002 C C . SER A 1 243 ? -11.755 -11.528 12.507 1.00 90.94 243 SER A C 1
ATOM 2004 O O . SER A 1 243 ? -12.102 -12.516 13.153 1.00 90.94 243 SER A O 1
ATOM 2006 N N . TYR A 1 244 ? -12.346 -11.141 11.383 1.00 93.06 244 TYR A N 1
ATOM 2007 C CA . TYR A 1 244 ? -13.603 -11.668 10.869 1.00 93.06 244 TYR A CA 1
ATOM 2008 C C . TYR A 1 244 ? -13.365 -12.425 9.562 1.00 93.06 244 TYR A C 1
ATOM 2010 O O . TYR A 1 244 ? -12.655 -11.918 8.695 1.00 93.06 244 TYR A O 1
ATOM 2018 N N . PRO A 1 245 ? -13.918 -13.629 9.370 1.00 92.50 245 PRO A N 1
ATOM 2019 C CA . PRO A 1 245 ? -13.764 -14.353 8.115 1.00 92.50 245 PRO A CA 1
ATOM 2020 C C . PRO A 1 245 ? -14.491 -13.660 6.952 1.00 92.50 245 PRO A C 1
ATOM 2022 O O . PRO A 1 245 ? -15.574 -13.100 7.117 1.00 92.50 245 PRO A O 1
ATOM 2025 N N . ILE A 1 246 ? -13.892 -13.749 5.762 1.00 92.00 246 ILE A N 1
ATOM 2026 C CA . ILE A 1 246 ? -14.445 -13.270 4.492 1.00 92.00 246 ILE A CA 1
ATOM 2027 C C . ILE A 1 246 ? -14.808 -14.473 3.621 1.00 92.00 246 ILE A C 1
ATOM 2029 O O . ILE A 1 246 ? -13.960 -15.309 3.299 1.00 92.00 246 ILE A O 1
ATOM 2033 N N . LYS A 1 247 ? -16.066 -14.533 3.188 1.00 90.62 247 LYS A N 1
ATOM 2034 C CA . LYS A 1 247 ? -16.552 -15.429 2.137 1.00 90.62 247 LYS A CA 1
ATOM 2035 C C . LYS A 1 247 ? -16.498 -14.710 0.790 1.00 90.62 247 LYS A C 1
ATOM 2037 O O . LYS A 1 247 ? -16.674 -13.499 0.720 1.00 90.62 247 LYS A O 1
ATOM 2042 N N . GLN A 1 248 ? -16.236 -15.459 -0.283 1.00 85.62 248 GLN A N 1
ATOM 2043 C CA . GLN A 1 248 ? -16.270 -14.956 -1.669 1.00 85.62 248 GLN A CA 1
ATOM 2044 C C . GLN A 1 248 ? -15.325 -13.761 -1.964 1.00 85.62 248 GLN A C 1
ATOM 2046 O O . GLN A 1 248 ? -15.462 -13.088 -2.980 1.00 85.62 248 GLN A O 1
ATOM 2051 N N . GLY A 1 249 ? -14.303 -13.530 -1.129 1.00 78.25 249 GLY A N 1
ATOM 2052 C CA . GLY A 1 249 ? -13.334 -12.431 -1.264 1.00 78.25 249 GLY A CA 1
ATOM 2053 C C . GLY A 1 249 ? -12.151 -12.694 -2.204 1.00 78.25 249 GLY A C 1
ATOM 2054 O O . GLY A 1 249 ? -11.105 -12.066 -2.062 1.00 78.25 249 GLY A O 1
ATOM 2055 N N . GLY A 1 250 ? -12.258 -13.654 -3.127 1.00 82.94 250 GLY A N 1
ATOM 2056 C CA . GLY A 1 250 ? -11.138 -14.071 -3.977 1.00 82.94 250 GLY A CA 1
ATOM 2057 C C . GLY A 1 250 ? -9.985 -14.646 -3.148 1.00 82.94 250 GLY A C 1
ATOM 2058 O O . GLY A 1 250 ? -10.118 -15.729 -2.575 1.00 82.94 250 GLY A O 1
ATOM 2059 N N . ASN A 1 251 ? -8.872 -13.914 -3.070 1.00 81.19 251 ASN A N 1
ATOM 2060 C CA . ASN A 1 251 ? -7.710 -14.270 -2.247 1.00 81.19 251 ASN A CA 1
ATOM 2061 C C . ASN A 1 251 ? -7.841 -13.819 -0.785 1.00 81.19 251 ASN A C 1
ATOM 2063 O O . ASN A 1 251 ? -7.177 -14.378 0.084 1.00 81.19 251 ASN A O 1
ATOM 2067 N N . TYR A 1 252 ? -8.735 -12.872 -0.496 1.00 85.50 252 TYR A N 1
ATOM 2068 C CA . TYR A 1 252 ? -8.964 -12.371 0.851 1.00 85.50 252 TYR A CA 1
ATOM 2069 C C . TYR A 1 252 ? -9.819 -13.353 1.654 1.00 85.50 252 TYR A C 1
ATOM 2071 O O . TYR A 1 252 ? -10.870 -13.821 1.210 1.00 85.50 252 TYR A O 1
ATOM 2079 N N . ARG A 1 253 ? -9.332 -13.688 2.847 1.00 87.06 253 ARG A N 1
ATOM 2080 C CA . ARG A 1 253 ? -9.899 -14.678 3.768 1.00 87.06 253 ARG A CA 1
ATOM 2081 C C . ARG A 1 253 ? -10.361 -14.062 5.077 1.00 87.06 253 ARG A C 1
ATOM 2083 O O . ARG A 1 253 ? -11.228 -14.646 5.720 1.00 87.06 253 ARG A O 1
ATOM 2090 N N . ARG A 1 254 ? -9.791 -12.927 5.493 1.00 90.06 254 ARG A N 1
ATOM 2091 C CA . ARG A 1 254 ? -10.112 -12.282 6.775 1.00 90.06 254 ARG A CA 1
ATOM 2092 C C . ARG A 1 254 ? -10.143 -10.760 6.659 1.00 90.06 254 ARG A C 1
ATOM 2094 O O . ARG A 1 254 ? -9.367 -10.200 5.893 1.00 90.06 254 ARG A O 1
ATOM 2101 N N . LEU A 1 255 ? -11.011 -10.109 7.424 1.00 90.94 255 LEU A N 1
ATOM 2102 C CA . LEU A 1 255 ? -11.014 -8.676 7.697 1.00 90.94 255 LEU A CA 1
ATOM 2103 C C . LEU A 1 255 ? -10.484 -8.464 9.112 1.00 90.94 255 LEU A C 1
ATOM 2105 O O . LEU A 1 255 ? -11.034 -9.025 10.058 1.00 90.94 255 LEU A O 1
ATOM 2109 N N . ASN A 1 256 ? -9.440 -7.660 9.259 1.00 89.69 256 ASN A N 1
ATOM 2110 C CA . ASN A 1 256 ? -8.760 -7.449 10.525 1.00 89.69 256 ASN A CA 1
ATOM 2111 C C . ASN A 1 256 ? -8.969 -6.017 11.015 1.00 89.69 256 ASN A C 1
ATOM 2113 O O . ASN A 1 256 ? -8.628 -5.064 10.322 1.00 89.69 256 ASN A O 1
ATOM 2117 N N . LEU A 1 257 ? -9.477 -5.891 12.238 1.00 89.56 257 LEU A N 1
ATOM 2118 C CA . LEU A 1 257 ? -9.357 -4.687 13.046 1.00 89.56 257 LEU A CA 1
ATOM 2119 C C . LEU A 1 257 ? -8.023 -4.785 13.805 1.00 89.56 257 LEU A C 1
ATOM 2121 O O . LEU A 1 257 ? -7.878 -5.683 14.643 1.00 89.56 257 LEU A O 1
ATOM 2125 N N . PRO A 1 258 ? -7.025 -3.938 13.511 1.00 83.50 258 PRO A N 1
ATOM 2126 C CA . PRO A 1 258 ? -5.747 -3.989 14.200 1.00 83.50 258 PRO A CA 1
ATOM 2127 C C . PRO A 1 258 ? -5.905 -3.651 15.683 1.00 83.50 258 PRO A C 1
ATOM 2129 O O . PRO A 1 258 ? -6.685 -2.782 16.064 1.00 83.50 258 PRO A O 1
ATOM 2132 N N . LYS A 1 259 ? -5.096 -4.306 16.515 1.00 83.19 259 LYS A N 1
ATOM 2133 C CA . LYS A 1 259 ? -4.901 -3.909 17.907 1.00 83.19 259 LYS A CA 1
ATOM 2134 C C . LYS A 1 259 ? -4.225 -2.537 17.947 1.00 83.19 259 LYS A C 1
ATOM 2136 O O . LYS A 1 259 ? -3.162 -2.382 17.345 1.00 83.19 259 LYS A O 1
ATOM 2141 N N . ARG A 1 260 ? -4.802 -1.567 18.660 1.00 77.88 260 ARG A N 1
ATOM 2142 C CA . ARG A 1 260 ? -4.220 -0.228 18.839 1.00 77.88 260 ARG A CA 1
ATOM 2143 C C . ARG A 1 260 ? -4.448 0.279 20.260 1.00 77.88 260 ARG A C 1
ATOM 2145 O O . ARG A 1 260 ? -5.511 0.051 20.825 1.00 77.88 260 ARG A O 1
ATOM 2152 N N . ASP A 1 261 ? -3.471 1.010 20.794 1.00 74.75 261 ASP A N 1
ATOM 2153 C CA . ASP A 1 261 ? -3.597 1.673 22.101 1.00 74.75 261 ASP A CA 1
ATOM 2154 C C . ASP A 1 261 ? -4.515 2.906 22.026 1.00 74.75 261 ASP A C 1
ATOM 2156 O O .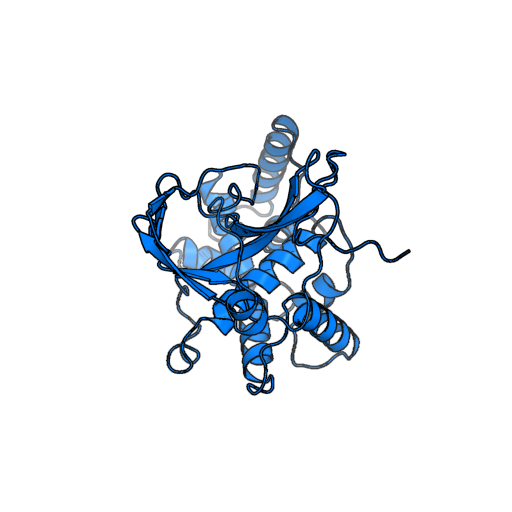 ASP A 1 261 ? -5.159 3.279 23.004 1.00 74.75 261 ASP A O 1
ATOM 2160 N N . PHE A 1 262 ? -4.598 3.537 20.850 1.00 78.81 262 PHE A N 1
ATOM 2161 C CA . PHE A 1 262 ? -5.522 4.628 20.559 1.00 78.81 262 PHE A CA 1
ATOM 2162 C C . PHE A 1 262 ? -5.912 4.642 19.076 1.00 78.81 262 PHE A C 1
ATOM 2164 O O . PHE A 1 262 ? -5.178 4.173 18.203 1.00 78.81 262 PHE A O 1
ATOM 2171 N N . TRP A 1 263 ? -7.082 5.211 18.793 1.00 83.06 263 TRP A N 1
ATOM 2172 C CA . TRP A 1 263 ? -7.613 5.386 17.445 1.00 83.06 263 TRP A CA 1
ATOM 2173 C C . TRP A 1 263 ? -7.667 6.868 17.102 1.00 83.06 263 TRP A C 1
ATOM 2175 O O . TRP A 1 263 ? -8.215 7.665 17.860 1.00 83.06 263 TRP A O 1
ATOM 2185 N N . LEU A 1 264 ? -7.109 7.229 15.949 1.00 81.19 264 LEU A N 1
ATOM 2186 C CA . LEU A 1 264 ? -7.235 8.570 15.394 1.00 81.19 264 LEU A CA 1
ATOM 2187 C C . LEU A 1 264 ? -8.389 8.568 14.399 1.00 81.19 264 LEU A C 1
ATOM 2189 O O . LEU A 1 264 ? -8.410 7.758 13.469 1.00 81.19 264 LEU A O 1
ATOM 2193 N N . LEU A 1 265 ? -9.348 9.461 14.626 1.00 85.25 265 LEU A N 1
ATOM 2194 C CA . LEU A 1 265 ? -10.445 9.716 13.705 1.00 85.25 265 LEU A CA 1
ATOM 2195 C C . LEU A 1 265 ? -10.315 11.145 13.207 1.00 85.25 265 LEU A C 1
ATOM 2197 O O . LEU A 1 265 ? -10.252 12.079 14.006 1.00 85.25 265 LEU A O 1
ATOM 2201 N N . THR A 1 266 ? -10.272 11.305 11.897 1.00 83.25 266 THR A N 1
ATOM 2202 C CA . THR A 1 266 ? -10.234 12.606 11.237 1.00 83.25 266 THR A CA 1
ATOM 2203 C C . THR A 1 266 ? -11.587 12.877 10.595 1.00 83.25 266 THR A C 1
ATOM 2205 O O . THR A 1 266 ? -12.373 11.956 10.349 1.00 83.25 266 THR A O 1
ATOM 2208 N N . GLN A 1 267 ? -11.901 14.154 10.400 1.00 81.94 267 GLN A N 1
ATOM 2209 C CA . GLN A 1 267 ? -13.123 14.542 9.713 1.00 81.94 267 GLN A CA 1
ATOM 2210 C C . GLN A 1 267 ? -12.974 14.282 8.211 1.00 81.94 267 GLN A C 1
ATOM 2212 O O . GLN A 1 267 ? -11.882 14.413 7.660 1.00 81.94 267 GLN A O 1
ATOM 2217 N N . ASP A 1 268 ? -14.068 13.889 7.572 1.00 78.44 268 ASP A N 1
ATOM 2218 C CA . ASP A 1 268 ? -14.143 13.741 6.122 1.00 78.44 268 ASP A CA 1
ATOM 2219 C C . ASP A 1 268 ? -13.973 15.093 5.400 1.00 78.44 268 ASP A C 1
ATOM 2221 O O . ASP A 1 268 ? -14.518 16.117 5.820 1.00 78.44 268 ASP A O 1
ATOM 2225 N N . GLU A 1 269 ? -13.228 15.099 4.296 1.00 63.91 269 GLU A N 1
ATOM 2226 C CA . GLU A 1 269 ? -12.864 16.319 3.558 1.00 63.91 269 GLU A CA 1
ATOM 2227 C C . GLU A 1 269 ? -13.997 16.854 2.691 1.00 63.91 269 GLU A C 1
ATOM 2229 O O . GLU A 1 269 ? -14.037 18.045 2.386 1.00 63.91 269 GLU A O 1
ATOM 2234 N N . GLU A 1 270 ? -14.960 16.000 2.341 1.00 64.44 270 GLU A N 1
ATOM 2235 C CA . GLU A 1 270 ? -16.142 16.380 1.559 1.00 64.44 270 GLU A CA 1
ATOM 2236 C C . GLU A 1 270 ? -17.140 17.238 2.367 1.00 64.44 270 GLU A C 1
ATOM 2238 O O . GLU A 1 270 ? -18.280 17.453 1.956 1.00 64.44 270 GLU A O 1
ATOM 2243 N N . GLY A 1 271 ? -16.723 17.753 3.529 1.00 52.94 271 GLY A N 1
ATOM 2244 C CA . GLY A 1 271 ? -17.511 18.654 4.364 1.00 52.94 271 GLY A CA 1
ATOM 2245 C C . GLY A 1 271 ? -18.604 17.949 5.162 1.00 52.94 271 GLY A C 1
ATOM 2246 O O . GLY A 1 271 ? -19.472 18.612 5.732 1.00 52.94 271 GLY A O 1
ATOM 2247 N N . THR A 1 272 ? -18.582 16.616 5.235 1.00 62.22 272 THR A N 1
ATOM 2248 C CA . THR A 1 272 ? -19.504 15.874 6.093 1.00 62.22 272 THR A CA 1
ATOM 2249 C C . THR A 1 272 ? -19.030 15.959 7.551 1.00 62.22 272 THR A C 1
ATOM 2251 O O . THR A 1 272 ? -17.837 16.032 7.851 1.00 62.22 272 THR A O 1
ATOM 2254 N N . SER A 1 273 ? -19.956 15.967 8.513 1.00 67.19 273 SER A N 1
ATOM 2255 C CA . SER A 1 273 ? -19.633 15.921 9.953 1.00 67.19 273 SER A CA 1
ATOM 2256 C C . SER A 1 273 ? -19.190 14.521 10.415 1.00 67.19 273 SER A C 1
ATOM 2258 O O . SER A 1 273 ? -19.338 14.165 11.588 1.00 67.19 273 SER A O 1
ATOM 2260 N N . VAL A 1 274 ? -18.732 13.690 9.478 1.00 81.88 274 VAL A N 1
ATOM 2261 C CA . VAL A 1 274 ? -18.376 12.291 9.688 1.00 81.88 274 VAL A CA 1
ATOM 2262 C C . VAL A 1 274 ? -16.927 12.214 10.139 1.00 81.88 274 VAL A C 1
ATOM 2264 O O . VAL A 1 274 ? -16.045 12.836 9.552 1.00 81.88 274 VAL A O 1
ATOM 2267 N N . PHE A 1 275 ? -16.687 11.413 11.173 1.00 85.94 275 PHE A N 1
ATOM 2268 C CA . PHE A 1 275 ? -15.346 11.093 11.642 1.00 85.94 275 PHE A CA 1
ATOM 2269 C C . PHE A 1 275 ? -15.080 9.614 11.396 1.00 85.94 275 PHE A C 1
ATOM 2271 O O . PHE A 1 275 ? -15.878 8.770 11.803 1.00 85.94 275 PHE A O 1
ATOM 2278 N N . ALA A 1 276 ? -13.952 9.285 10.785 1.00 85.69 276 ALA A N 1
ATOM 2279 C CA . ALA A 1 276 ? -13.521 7.903 10.636 1.00 85.69 276 ALA A CA 1
ATOM 2280 C C . ALA A 1 276 ? -11.994 7.818 10.653 1.00 85.69 276 ALA A C 1
ATOM 2282 O O . ALA A 1 276 ? -11.291 8.828 10.649 1.00 85.69 276 ALA A O 1
ATOM 2283 N N . THR A 1 277 ? -11.465 6.601 10.698 1.00 82.75 277 THR A N 1
ATOM 2284 C CA . THR A 1 277 ? -10.041 6.356 10.478 1.00 82.75 277 THR A CA 1
ATOM 2285 C C . THR A 1 277 ? -9.726 6.565 9.000 1.00 82.75 277 THR A C 1
ATOM 2287 O O . THR A 1 277 ? -9.700 5.613 8.228 1.00 82.75 277 THR A O 1
ATOM 2290 N N . TRP A 1 278 ? -9.479 7.810 8.600 1.00 72.94 278 TRP A N 1
ATOM 2291 C CA . TRP A 1 278 ? -8.942 8.120 7.280 1.00 72.94 278 TRP A CA 1
ATOM 2292 C C . TRP A 1 278 ? -7.416 8.047 7.345 1.00 72.94 278 TRP A C 1
ATOM 2294 O O . TRP A 1 278 ? -6.798 8.654 8.215 1.00 72.94 278 TRP A O 1
ATOM 2304 N N . TYR A 1 279 ? -6.773 7.338 6.418 1.00 62.72 279 TYR A N 1
ATOM 2305 C CA . TYR A 1 279 ? -5.305 7.216 6.360 1.00 62.72 279 TYR A CA 1
ATOM 2306 C C . TYR A 1 279 ? -4.596 8.477 5.820 1.00 62.72 279 TYR A C 1
ATOM 2308 O O . TYR A 1 279 ? -3.490 8.391 5.280 1.00 62.72 279 TYR A O 1
ATOM 2316 N N . LYS A 1 280 ? -5.225 9.647 5.967 1.00 56.41 280 LYS A N 1
ATOM 2317 C CA . LYS A 1 280 ? -4.651 10.949 5.626 1.00 56.41 280 LYS A CA 1
ATOM 2318 C C . LYS A 1 280 ? -3.892 11.501 6.834 1.00 56.41 280 LYS A C 1
ATOM 2320 O O . LYS A 1 280 ? -4.270 11.224 7.974 1.00 56.41 280 LYS A O 1
ATOM 2325 N N . ARG A 1 281 ? -2.815 12.268 6.606 1.00 47.91 281 ARG A N 1
ATOM 2326 C CA . ARG A 1 281 ? -2.136 12.999 7.690 1.00 47.91 281 ARG A CA 1
ATOM 2327 C C . ARG A 1 281 ? -3.181 13.788 8.491 1.00 47.91 281 ARG A C 1
ATOM 2329 O O . ARG A 1 281 ? -3.917 14.558 7.876 1.00 47.91 281 ARG A O 1
ATOM 2336 N N . PRO A 1 282 ? -3.229 13.674 9.828 1.00 42.97 282 PRO A N 1
ATOM 2337 C CA . PRO A 1 282 ? -3.812 14.750 10.606 1.00 42.97 282 PRO A CA 1
ATOM 2338 C C . PRO A 1 282 ? -2.959 15.997 10.348 1.00 42.97 282 PRO A C 1
ATOM 2340 O O . PRO A 1 282 ? -1.748 15.980 10.584 1.00 42.97 282 PRO A O 1
ATOM 2343 N N . GLU A 1 283 ? -3.566 17.059 9.820 1.00 39.81 283 GLU A N 1
ATOM 2344 C CA . GLU A 1 283 ? -2.954 18.385 9.838 1.00 39.81 283 GLU A CA 1
ATOM 2345 C C . GLU A 1 283 ? -2.889 18.822 11.302 1.00 39.81 283 GLU A C 1
ATOM 2347 O O . GLU A 1 283 ? -3.856 19.309 11.885 1.00 39.81 283 GLU A O 1
ATOM 2352 N N . LEU A 1 284 ? -1.761 18.532 11.945 1.00 35.59 284 LEU A N 1
ATOM 2353 C CA . LEU A 1 284 ? -1.441 19.102 13.242 1.00 35.59 284 LEU A CA 1
ATOM 2354 C C . LEU A 1 284 ? -1.020 20.549 12.969 1.00 35.59 284 LEU A C 1
ATOM 2356 O O . LEU A 1 284 ? 0.049 20.772 12.399 1.00 35.59 284 LEU A O 1
ATOM 2360 N N . GLY A 1 285 ? -1.916 21.487 13.281 1.00 32.19 285 GLY A N 1
ATOM 2361 C CA . GLY A 1 285 ? -1.648 22.927 13.229 1.00 32.19 285 GLY A CA 1
ATOM 2362 C C . GLY A 1 285 ? -0.579 23.380 14.214 1.00 32.19 285 GLY A C 1
ATOM 2363 O O . GLY A 1 285 ? -0.327 22.657 15.207 1.00 32.19 285 GLY A O 1
#

Organism: NCBI:txid2364210

Radius of gyration: 21.41 Å; chains: 1; bounding box: 54×42×57 Å

Sequence (285 aa):
YLAFLCAMALAAHRMGDDDAHPNDFFLHFNKILGISAEGRPNGLENGAEEELWLAWERWLLQKGYLPTATKEKRYIDYAISQALIRQADRDSLWRYFNSMPSRNPLSEDEVILRLKSEAQRDSLRLTKHLKNLLRQEDERYESVLESIRELYETWLYTEPSERRNVSQTVVRSTLSAGLYRHSDFFSGEVRYLLFPRQPRHAKLTNAVVVRQGEQPLLEERSGWFEPLWNAPVTAQELNEGASYPIKQGGNYRRLNLPKRDFWLLTQDEEGTSVFATWYKRPELG

pLDDT: mean 79.99, std 11.1, range [32.19, 93.5]

Secondary structure (DSSP, 8-state):
-HHHHHHHHHHHHH--SSS--HHHHHHHHHHHHT---SSSPTT--TTHHHHHHHHHHHHHHHTTPPP----SSSTHHHHHHT-SS-HHHHHHHHHHHHTS-TTSPPPHHHHHHHHHHHHHTT-TTS-HHHHHHHH--STTHHHHHHHHHHHHHHHHHS-TTTTT-TTS-----EEEEEEEEEE-TTT--EEEEEEEBPPTT---SS-EEESSSEEE--EEETTEEPPB-SSPPPHHHHHH-EEEEEES-TT--EEEE---S----EE-TTS-S-EE--SSPP---